Protein AF-A0A2S8SUB8-F1 (afdb_monomer_lite)

Secondary structure (DSSP, 8-state):
-PPP---------PPP----------------------------PPPPPPP-----HHHHHHHHHHS-SEEESTT--TT-EEEEETTEEEEE-S-EEEETTEEEEEEEEE-HHHHHTS-HHHHHHHHHH-PPP--TT-EEEEEEEEHHHHHHHHTTT----EE--HHHHHSHHHHHHHHHHHHHHHHHHHHHHHHHHHHHHHHTTTBPPP-SSHHHHHHHHGGGSS-GGGGB-TTT-PBPEE-GGGTT-BGGGGTT-TT-EEEE-SS--TTS-EEEEETTS-EEEE-HHHHHHHHHHTT--

Radius of gyration: 30.6 Å; chains: 1; bounding box: 106×70×56 Å

Sequence (301 aa):
MKSQFTWLCGALLITPFSAWAQDAALQAVPATPATTLAVPWVQIPFPTPPAPTKVPSGLADIIRAKFPLSIGFEDLGAGWRVLNWNGQNYFTKGDATFLSEVEHLVVYRESAASVRALSAHEYALYATRNVLPTRSQMRFALSLLPMREVQSNVTRGATNLKSFDLADYQSAAFVSASQAFSQNLSLVYLRKIGEAMSAFSAANLDTLPPMDTAFEARQNLESFSENAAIFIQPGTNSPFKFNPILSGRKRAHLRGKSLFIIAYEGEAASDGSRAILRLNGRVARVSDKMWQQLKESSKIE

pLDDT: mean 76.56, std 19.83, range [33.47, 98.38]

Organism: NCBI:txid1960156

Foldseek 3Di:
DDDDDDDDDDDDDDDDDDDDDDDDPPDDDPDDPPPPPPDDPDPPDDPDDDDPDDQDPVQVVVCVVPDPQKDFPVVDAFQWWWWQDPNFIWIASQDWDDGPNFIWGKIWGWDPVLLVPDDPVQVLCCVLQVQDDPDSGTMTGIDIHTPVVVVVCVVVVNTPTGGDHPCVSVDVVSVVVLLVSLQVLLLVLLLQLLQLQVVLCVVVVQWGAAALDLVRSLVSRVVSGPDSCSQARRPPRHGKHAARVSHGDHVVVCPPQQLAFGTWDPDAGPQQWIWTQTPVSDIDIGHNVVVVVNCVSNVPD

Structure (mmCIF, N/CA/C/O backbone):
data_AF-A0A2S8SUB8-F1
#
_entry.id   AF-A0A2S8SUB8-F1
#
loop_
_atom_site.group_PDB
_atom_site.id
_atom_site.type_symbol
_atom_site.label_atom_id
_atom_site.label_alt_id
_atom_site.label_comp_id
_atom_site.label_asym_id
_atom_site.label_entity_id
_atom_site.label_seq_id
_atom_site.pdbx_PDB_ins_code
_atom_site.Cartn_x
_atom_site.Cartn_y
_atom_site.Cartn_z
_atom_site.occupancy
_atom_site.B_iso_or_equiv
_atom_site.auth_seq_id
_atom_site.auth_comp_id
_atom_site.auth_asym_id
_atom_site.auth_atom_id
_atom_site.pdbx_PDB_model_num
ATOM 1 N N . MET A 1 1 ? -65.324 29.255 21.930 1.00 48.00 1 MET A N 1
ATOM 2 C CA . MET A 1 1 ? -65.535 28.274 20.843 1.00 48.00 1 MET A CA 1
ATOM 3 C C . MET A 1 1 ? -64.820 26.986 21.225 1.00 48.00 1 MET A C 1
ATOM 5 O O . MET A 1 1 ? -63.611 27.006 21.393 1.00 48.00 1 MET A O 1
ATOM 9 N N . LYS A 1 2 ? -65.583 25.922 21.502 1.00 37.22 2 LYS A N 1
ATOM 10 C CA . LYS A 1 2 ? -65.095 24.606 21.946 1.00 37.22 2 LYS A CA 1
ATOM 11 C C . LYS A 1 2 ? -64.803 23.757 20.705 1.00 37.22 2 LYS A C 1
ATOM 13 O O . LYS A 1 2 ? -65.725 23.523 19.933 1.00 37.22 2 LYS A O 1
ATOM 18 N N . SER A 1 3 ? -63.558 23.321 20.519 1.00 51.66 3 SER A N 1
ATOM 19 C CA . SER A 1 3 ? -63.188 22.343 19.489 1.00 51.66 3 SER A CA 1
ATOM 20 C C . SER A 1 3 ? -63.046 20.973 20.144 1.00 51.66 3 SER A C 1
ATOM 22 O O . SER A 1 3 ? -62.268 20.808 21.084 1.00 51.66 3 SER A O 1
ATOM 24 N N . GLN A 1 4 ? -63.870 20.032 19.694 1.00 51.28 4 GLN A N 1
ATOM 25 C CA . GLN A 1 4 ? -63.844 18.629 20.082 1.00 51.28 4 GLN A CA 1
ATOM 26 C C . GLN A 1 4 ? -62.800 17.909 19.222 1.00 51.28 4 GLN A C 1
ATOM 28 O O . GLN A 1 4 ? -62.850 18.007 17.999 1.00 51.28 4 GLN A O 1
ATOM 33 N N . PHE A 1 5 ? -61.877 17.182 19.850 1.00 51.47 5 PHE A N 1
ATOM 34 C CA . PHE A 1 5 ? -61.005 16.232 19.161 1.00 51.47 5 PHE A CA 1
ATOM 35 C C . PHE A 1 5 ? -61.380 14.822 19.608 1.00 51.47 5 PHE A C 1
ATOM 37 O O . PHE A 1 5 ? -61.248 14.461 20.779 1.00 51.47 5 PHE A O 1
ATOM 44 N N . THR A 1 6 ? -61.920 14.066 18.659 1.00 52.78 6 THR A N 1
ATOM 45 C CA . THR A 1 6 ? -62.428 12.707 18.827 1.00 52.78 6 THR A CA 1
ATOM 46 C C . THR A 1 6 ? -61.314 11.695 18.571 1.00 52.78 6 THR A C 1
ATOM 48 O O . THR A 1 6 ? -60.473 11.871 17.693 1.00 52.78 6 THR A O 1
ATOM 51 N N . TRP A 1 7 ? -61.333 10.637 19.374 1.00 41.91 7 TRP A N 1
ATOM 52 C CA . TRP A 1 7 ? -60.423 9.498 19.388 1.00 41.91 7 TRP A CA 1
ATOM 53 C C . TRP A 1 7 ? -60.525 8.604 18.142 1.00 41.91 7 TRP A C 1
ATOM 55 O O . TRP A 1 7 ? -61.619 8.358 17.641 1.00 41.91 7 TRP A O 1
ATOM 65 N N . LEU A 1 8 ? -59.401 7.998 17.747 1.00 44.25 8 LEU A N 1
ATOM 66 C CA . LEU A 1 8 ? -59.372 6.752 16.974 1.00 44.25 8 LEU A CA 1
ATOM 67 C C . LEU A 1 8 ? -58.289 5.830 17.557 1.00 44.25 8 LEU A C 1
ATOM 69 O O . LEU A 1 8 ? -57.106 5.932 17.240 1.00 44.25 8 LEU A O 1
ATOM 73 N N . CYS A 1 9 ? -58.719 4.947 18.461 1.00 38.12 9 CYS A N 1
ATOM 74 C CA . CYS A 1 9 ? -57.952 3.796 18.927 1.00 38.12 9 CYS A CA 1
ATOM 75 C C . CYS A 1 9 ? -57.969 2.713 17.843 1.00 38.12 9 CYS A C 1
ATOM 77 O O . CYS A 1 9 ? -59.000 2.085 17.614 1.00 38.12 9 CYS A O 1
ATOM 79 N N . GLY A 1 10 ? -56.828 2.470 17.200 1.00 41.16 10 GLY A N 1
ATOM 80 C CA . GLY A 1 10 ? -56.601 1.265 16.406 1.00 41.16 10 GLY A CA 1
ATOM 81 C C . GLY A 1 10 ? -56.119 0.132 17.309 1.00 41.16 10 GLY A C 1
ATOM 82 O O . GLY A 1 10 ? -54.967 0.131 17.735 1.00 41.16 10 GLY A O 1
ATOM 83 N N . ALA A 1 11 ? -57.003 -0.815 17.619 1.00 42.41 11 ALA A N 1
ATOM 84 C CA . ALA A 1 11 ? -56.663 -2.054 18.308 1.00 42.41 11 ALA A CA 1
ATOM 85 C C . ALA A 1 11 ? -55.942 -3.006 17.337 1.00 42.41 11 ALA A C 1
ATOM 87 O O . ALA A 1 11 ? -56.544 -3.484 16.376 1.00 42.41 11 ALA A O 1
ATOM 88 N N . LEU A 1 12 ? -54.658 -3.285 17.580 1.00 43.53 12 LEU A N 1
ATOM 89 C CA . LEU A 1 12 ? -53.939 -4.361 16.897 1.00 43.53 12 LEU A CA 1
ATOM 90 C C . LEU A 1 12 ? -54.208 -5.676 17.642 1.00 43.53 12 LEU A C 1
ATOM 92 O O . LEU A 1 12 ? -53.780 -5.860 18.781 1.00 43.53 12 LEU A O 1
ATOM 96 N N . LEU A 1 13 ? -54.943 -6.576 16.992 1.00 46.53 13 LEU A N 1
ATOM 97 C CA . LEU A 1 13 ? -55.190 -7.938 17.455 1.00 46.53 13 LEU A CA 1
ATOM 98 C C . LEU A 1 13 ? -53.893 -8.755 17.385 1.00 46.53 13 LEU A C 1
ATOM 100 O O . LEU A 1 13 ? -53.352 -9.008 16.310 1.00 46.53 13 LEU A O 1
ATOM 104 N N . ILE A 1 14 ? -53.419 -9.179 18.554 1.00 42.84 14 ILE A N 1
ATOM 105 C CA . ILE A 1 14 ? -52.373 -10.186 18.727 1.00 42.84 14 ILE A CA 1
ATOM 106 C C . ILE A 1 14 ? -53.026 -11.553 18.506 1.00 42.84 14 ILE A C 1
ATOM 108 O O . ILE A 1 14 ? -53.945 -11.924 19.234 1.00 42.84 14 ILE A O 1
ATOM 112 N N . THR A 1 15 ? -52.556 -12.307 17.515 1.00 52.84 15 THR A N 1
ATOM 113 C CA . THR A 1 15 ? -52.866 -13.738 17.385 1.00 52.84 15 THR A CA 1
ATOM 114 C C . THR A 1 15 ? -51.698 -14.553 17.950 1.00 52.84 15 THR A C 1
ATOM 116 O O . THR A 1 15 ? -50.545 -14.251 17.633 1.00 52.84 15 THR A O 1
ATOM 119 N N . PRO A 1 16 ? -51.940 -15.567 18.802 1.00 49.62 16 PRO A N 1
ATOM 120 C CA . PRO A 1 16 ? -50.893 -16.478 19.238 1.00 49.62 16 PRO A CA 1
ATOM 121 C C . PRO A 1 16 ? -50.704 -17.563 18.173 1.00 49.62 16 PRO A C 1
ATOM 123 O O . PRO A 1 16 ? -51.615 -18.340 17.890 1.00 49.62 16 PRO A O 1
ATOM 126 N N . PHE A 1 17 ? -49.516 -17.614 17.573 1.00 42.09 17 PHE A N 1
ATOM 127 C CA . PHE A 1 17 ? -49.108 -18.726 16.721 1.00 42.09 17 PHE A CA 1
ATOM 128 C C . PHE A 1 17 ? -48.474 -19.801 17.610 1.00 42.09 17 PHE A C 1
ATOM 130 O O . PHE A 1 17 ? -47.330 -19.678 18.047 1.00 42.09 17 PHE A O 1
ATOM 137 N N . SER A 1 18 ? -49.258 -20.829 17.919 1.00 47.00 18 SER A N 1
ATOM 138 C CA . SER A 1 18 ? -48.820 -22.029 18.628 1.00 47.00 18 SER A CA 1
ATOM 139 C C . SER A 1 18 ? -48.498 -23.139 17.631 1.00 47.00 18 SER A C 1
ATOM 141 O O . SER A 1 18 ? -49.236 -23.343 16.673 1.00 47.00 18 SER A O 1
ATOM 143 N N . ALA A 1 19 ? -47.478 -23.923 17.980 1.00 41.72 19 ALA A N 1
ATOM 144 C CA . ALA A 1 19 ? -47.230 -25.298 17.550 1.00 41.72 19 ALA A CA 1
ATOM 145 C C . ALA A 1 19 ? -46.661 -25.522 16.136 1.00 41.72 19 ALA A C 1
ATOM 147 O O . ALA A 1 19 ? -47.383 -25.734 15.170 1.00 41.72 19 ALA A O 1
ATOM 148 N N . TRP A 1 20 ? -45.336 -25.682 16.087 1.00 41.75 20 TRP A N 1
ATOM 149 C CA . TRP A 1 20 ? -44.733 -26.836 15.416 1.00 41.75 20 TRP A CA 1
ATOM 150 C C . TRP A 1 20 ? -43.481 -27.257 16.192 1.00 41.75 20 TRP A C 1
ATOM 152 O O . TRP A 1 20 ? -42.399 -26.700 16.037 1.00 41.75 20 TRP A O 1
ATOM 162 N N . ALA A 1 21 ? -43.674 -28.206 17.109 1.00 46.06 21 ALA A N 1
ATOM 163 C CA . ALA A 1 21 ? -42.596 -29.000 17.669 1.00 46.06 21 ALA A CA 1
ATOM 164 C C . ALA A 1 21 ? -42.323 -30.127 16.668 1.00 46.06 21 ALA A C 1
ATOM 166 O O . ALA A 1 21 ? -43.155 -31.013 16.493 1.00 46.06 21 ALA A O 1
ATOM 167 N N . GLN A 1 22 ? -41.190 -30.053 15.975 1.00 44.53 22 GLN A N 1
ATOM 168 C CA . GLN A 1 22 ? -40.609 -31.213 15.316 1.00 44.53 22 GLN A CA 1
ATOM 169 C C . GLN A 1 22 ? -39.467 -31.721 16.184 1.00 44.53 22 GLN A C 1
ATOM 171 O O . GLN A 1 22 ? -38.473 -31.028 16.404 1.00 44.53 22 GLN A O 1
ATOM 176 N N . ASP A 1 23 ? -39.662 -32.939 16.679 1.00 47.59 23 ASP A N 1
ATOM 177 C CA . ASP A 1 23 ? -38.646 -33.793 17.268 1.00 47.59 23 ASP A CA 1
ATOM 178 C C . ASP A 1 23 ? -37.443 -33.915 16.329 1.00 47.59 23 ASP A C 1
ATOM 180 O O . ASP A 1 23 ? -37.508 -34.547 15.274 1.00 47.59 23 ASP A O 1
ATOM 184 N N . ALA A 1 24 ? -36.316 -33.341 16.740 1.00 45.00 24 ALA A N 1
ATOM 185 C CA . ALA A 1 24 ? -35.005 -33.702 16.229 1.00 45.00 24 ALA A CA 1
ATOM 186 C C . ALA A 1 24 ? -34.270 -34.449 17.344 1.00 45.00 24 ALA A C 1
ATOM 188 O O . ALA A 1 24 ? -33.551 -33.864 18.155 1.00 45.00 24 ALA A O 1
ATOM 189 N N . ALA A 1 25 ? -34.485 -35.764 17.395 1.00 41.84 25 ALA A N 1
ATOM 190 C CA . ALA A 1 25 ? -33.664 -36.677 18.171 1.00 41.84 25 ALA A CA 1
ATOM 191 C C . ALA A 1 25 ? -32.230 -36.657 17.610 1.00 41.84 25 ALA A C 1
ATOM 193 O O . ALA A 1 25 ? -31.900 -37.356 16.653 1.00 41.84 25 ALA A O 1
ATOM 194 N N . LEU A 1 26 ? -31.374 -35.824 18.203 1.00 40.59 26 LEU A N 1
ATOM 195 C CA . LEU A 1 26 ? -29.928 -35.869 18.020 1.00 40.59 26 LEU A CA 1
ATOM 196 C C . LEU A 1 26 ? -29.403 -37.142 18.689 1.00 40.59 26 LEU A C 1
ATOM 198 O O . LEU A 1 26 ? -29.165 -37.185 19.895 1.00 40.59 26 LEU A O 1
ATOM 202 N N . GLN A 1 27 ? -29.237 -38.196 17.892 1.00 46.25 27 GLN A N 1
ATOM 203 C CA . GLN A 1 27 ? -28.409 -39.331 18.274 1.00 46.25 27 GLN A CA 1
ATOM 204 C C . GLN A 1 27 ? -26.971 -38.843 18.477 1.00 46.25 27 GLN A C 1
ATOM 206 O O . GLN A 1 27 ? -26.361 -38.259 17.581 1.00 46.25 27 GLN A O 1
ATOM 211 N N . ALA A 1 28 ? -26.437 -39.081 19.673 1.00 44.69 28 ALA A N 1
ATOM 212 C CA . ALA A 1 28 ? -25.031 -38.882 19.975 1.00 44.69 28 ALA A CA 1
ATOM 213 C C . ALA A 1 28 ? -24.192 -39.827 19.103 1.00 44.69 28 ALA A C 1
ATOM 215 O O . ALA A 1 28 ? -24.203 -41.043 19.293 1.00 44.69 28 ALA A O 1
ATOM 216 N N . VAL A 1 29 ? -23.468 -39.264 18.136 1.00 54.03 29 VAL A N 1
ATOM 217 C CA . VAL A 1 29 ? -22.427 -39.983 17.398 1.00 54.03 29 VAL A CA 1
ATOM 218 C C . VAL A 1 29 ? -21.247 -40.187 18.357 1.00 54.03 29 VAL A C 1
ATOM 220 O O . VAL A 1 29 ? -20.752 -39.199 18.906 1.00 54.03 29 VAL A O 1
ATOM 223 N N . PRO A 1 30 ? -20.783 -41.427 18.600 1.00 55.38 30 PRO A N 1
ATOM 224 C CA . PRO A 1 30 ? -19.610 -41.656 19.431 1.00 55.38 30 PRO A CA 1
ATOM 225 C C . PRO A 1 30 ? -18.385 -41.007 18.779 1.00 55.38 30 PRO A C 1
ATOM 227 O O . PRO A 1 30 ? -18.082 -41.248 17.609 1.00 55.38 30 PRO A O 1
ATOM 230 N N . ALA A 1 31 ? -17.691 -40.167 19.549 1.00 49.00 31 ALA A N 1
ATOM 231 C CA . ALA A 1 31 ? -16.455 -39.522 19.135 1.00 49.00 31 ALA A CA 1
ATOM 232 C C . ALA A 1 31 ? -15.434 -40.587 18.714 1.00 49.00 31 ALA A C 1
ATOM 234 O O . ALA A 1 31 ? -14.976 -41.395 19.523 1.00 49.00 31 ALA A O 1
ATOM 235 N N . THR A 1 32 ? -15.089 -40.600 17.429 1.00 57.16 32 THR A N 1
ATOM 236 C CA . THR A 1 32 ? -14.005 -41.428 16.908 1.00 57.16 32 THR A CA 1
ATOM 237 C C . THR A 1 32 ? -12.684 -40.849 17.426 1.00 57.16 32 THR A C 1
ATOM 239 O O . THR A 1 32 ? -12.472 -39.641 17.289 1.00 57.16 32 THR A O 1
ATOM 242 N N . PRO A 1 33 ? -11.792 -41.648 18.036 1.00 52.34 33 PRO A N 1
ATOM 243 C CA . PRO A 1 33 ? -10.501 -41.149 18.486 1.00 52.34 33 PRO A CA 1
ATOM 244 C C . PRO A 1 33 ? -9.707 -40.632 17.282 1.00 52.34 33 PRO A C 1
ATOM 246 O O . PRO A 1 33 ? -9.467 -41.359 16.315 1.00 52.34 33 PRO A O 1
ATOM 249 N N . ALA A 1 34 ? -9.325 -39.355 17.338 1.00 42.88 34 ALA A N 1
ATOM 250 C CA . ALA A 1 34 ? -8.475 -38.726 16.341 1.00 42.88 34 ALA A CA 1
ATOM 251 C C . ALA A 1 34 ? -7.145 -39.486 16.284 1.00 42.88 34 ALA A C 1
ATOM 253 O O . ALA A 1 34 ? -6.327 -39.424 17.201 1.00 42.88 34 ALA A O 1
ATOM 254 N N . THR A 1 35 ? -6.950 -40.242 15.208 1.00 51.59 35 THR A N 1
ATOM 255 C CA . THR A 1 35 ? -5.670 -40.882 14.921 1.00 51.59 35 THR A CA 1
ATOM 256 C C . THR A 1 35 ? -4.743 -39.788 14.411 1.00 51.59 35 THR A C 1
ATOM 258 O O . THR A 1 35 ? -4.856 -39.344 13.270 1.00 51.59 35 THR A O 1
ATOM 261 N N . THR A 1 36 ? -3.863 -39.302 15.284 1.00 43.56 36 THR A N 1
ATOM 262 C CA . THR A 1 36 ? -2.817 -38.335 14.951 1.00 43.56 36 THR A CA 1
ATOM 263 C C . THR A 1 36 ? -1.824 -38.993 13.995 1.00 43.56 36 THR A C 1
ATOM 265 O O . THR A 1 36 ? -0.861 -39.630 14.418 1.00 43.56 36 THR A O 1
ATOM 268 N N . LEU A 1 37 ? -2.060 -38.869 12.689 1.00 41.34 37 LEU A N 1
ATOM 269 C CA . LEU A 1 37 ? -1.051 -39.172 11.681 1.00 41.34 37 LEU A CA 1
ATOM 270 C C . LEU A 1 37 ? 0.015 -38.077 11.753 1.00 41.34 37 LEU A C 1
ATOM 272 O O . LEU A 1 37 ? -0.158 -36.976 11.233 1.00 41.34 37 LEU A O 1
ATOM 276 N N . ALA A 1 38 ? 1.112 -38.381 12.444 1.00 40.09 38 ALA A N 1
ATOM 277 C CA . ALA A 1 38 ? 2.334 -37.599 12.385 1.00 40.09 38 ALA A CA 1
ATOM 278 C C . ALA A 1 38 ? 2.871 -37.655 10.948 1.00 40.09 38 ALA A C 1
ATOM 280 O O . ALA A 1 38 ? 3.507 -38.627 10.546 1.00 40.09 38 ALA A O 1
ATOM 281 N N . VAL A 1 39 ? 2.575 -36.625 10.155 1.00 47.19 39 VAL A N 1
ATOM 282 C CA . VAL A 1 39 ? 3.219 -36.423 8.857 1.00 47.19 39 VAL A CA 1
ATOM 283 C C . VAL A 1 39 ? 4.619 -35.874 9.141 1.00 47.19 39 VAL A C 1
ATOM 285 O O . VAL A 1 39 ? 4.727 -34.784 9.712 1.00 47.19 39 VAL A O 1
ATOM 288 N N . PRO A 1 40 ? 5.702 -36.597 8.808 1.00 51.06 40 PRO A N 1
ATOM 289 C CA . PRO A 1 40 ? 7.044 -36.066 8.973 1.00 51.06 40 PRO A CA 1
ATOM 290 C C . PRO A 1 40 ? 7.216 -34.868 8.037 1.00 51.06 40 PRO A C 1
ATOM 292 O O . PRO A 1 40 ? 7.040 -34.975 6.823 1.00 51.06 40 PRO A O 1
ATOM 295 N N . TRP A 1 41 ? 7.559 -33.716 8.611 1.00 33.47 41 TRP A N 1
ATOM 296 C CA . TRP A 1 41 ? 7.975 -32.543 7.854 1.00 33.47 41 TRP A CA 1
ATOM 297 C C . TRP A 1 41 ? 9.277 -32.872 7.123 1.00 33.47 41 TRP A C 1
ATOM 299 O O . TRP A 1 41 ? 10.360 -32.836 7.703 1.00 33.47 41 TRP A O 1
ATOM 309 N N . VAL A 1 42 ? 9.175 -33.211 5.839 1.00 48.84 42 VAL A N 1
ATOM 310 C CA . VAL A 1 42 ? 10.334 -33.285 4.951 1.00 48.84 42 VAL A CA 1
ATOM 311 C C . VAL A 1 42 ? 10.747 -31.847 4.653 1.00 48.84 42 VAL A C 1
ATOM 313 O O . VAL A 1 42 ? 10.083 -31.146 3.891 1.00 48.84 42 VAL A O 1
ATOM 316 N N . GLN A 1 43 ? 11.827 -31.382 5.285 1.00 37.38 43 GLN A N 1
ATOM 317 C CA . GLN A 1 43 ? 12.488 -30.146 4.877 1.00 37.38 43 GLN A CA 1
ATOM 318 C C . GLN A 1 43 ? 13.010 -30.341 3.454 1.00 37.38 43 GLN A C 1
ATOM 320 O O . GLN A 1 43 ? 13.984 -31.057 3.238 1.00 37.38 43 GLN A O 1
ATOM 325 N N . ILE A 1 44 ? 12.350 -29.721 2.480 1.00 42.34 44 ILE A N 1
ATOM 326 C CA . ILE A 1 44 ? 12.883 -29.615 1.125 1.00 42.34 44 ILE A CA 1
ATOM 327 C C . ILE A 1 44 ? 13.967 -28.530 1.189 1.00 42.34 44 ILE A C 1
ATOM 329 O O . ILE A 1 44 ? 13.631 -27.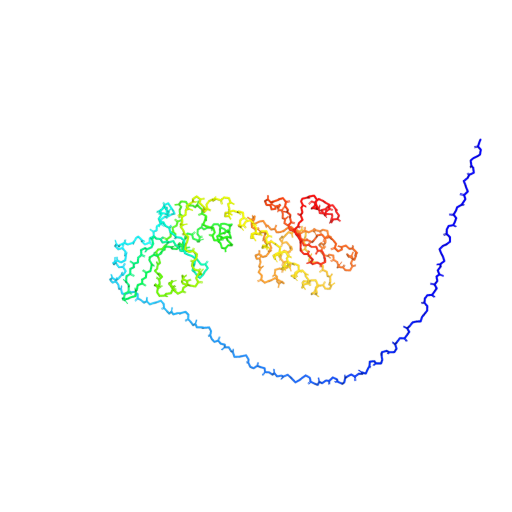372 1.453 1.00 42.34 44 ILE A O 1
ATOM 333 N N . PRO A 1 45 ? 15.259 -28.862 1.018 1.00 45.53 45 PRO A N 1
ATOM 334 C CA . PRO A 1 45 ? 16.306 -27.854 1.022 1.00 45.53 45 PRO A CA 1
ATOM 335 C C . PRO A 1 45 ? 16.076 -26.901 -0.152 1.00 45.53 45 PRO A C 1
ATOM 337 O O . PRO A 1 45 ? 15.962 -27.327 -1.303 1.00 45.53 45 PRO A O 1
ATOM 340 N N . PHE A 1 46 ? 16.001 -25.602 0.139 1.00 34.03 46 PHE A N 1
ATOM 341 C CA . PHE A 1 46 ? 16.043 -24.587 -0.906 1.00 34.03 46 PHE A CA 1
ATOM 342 C C . PHE A 1 46 ? 17.376 -24.726 -1.654 1.00 34.03 46 PHE A C 1
ATOM 344 O O . PHE A 1 46 ? 18.421 -24.786 -0.998 1.00 34.03 46 PHE A O 1
ATOM 351 N N . PRO A 1 47 ? 17.374 -24.795 -2.998 1.00 42.69 47 PRO A N 1
ATOM 352 C CA . PRO A 1 47 ? 18.611 -24.866 -3.754 1.00 42.69 47 PRO A CA 1
ATOM 353 C C . PRO A 1 47 ? 19.440 -23.620 -3.449 1.00 42.69 47 PRO A C 1
ATOM 355 O O . PRO A 1 47 ? 18.977 -22.488 -3.603 1.00 42.69 47 PRO A O 1
ATOM 358 N N . THR A 1 48 ? 20.666 -23.838 -2.985 1.00 44.41 48 THR A N 1
ATOM 359 C CA . THR A 1 48 ? 21.640 -22.776 -2.762 1.00 44.41 48 THR A CA 1
ATOM 360 C C . THR A 1 48 ? 21.830 -22.024 -4.080 1.00 44.41 48 THR A C 1
ATOM 362 O O . THR A 1 48 ? 22.057 -22.672 -5.108 1.00 44.41 48 THR A O 1
ATOM 365 N N . PRO A 1 49 ? 21.733 -20.681 -4.100 1.00 36.91 49 PRO A N 1
ATOM 366 C CA . PRO A 1 49 ? 22.019 -19.931 -5.312 1.00 36.91 49 PRO A CA 1
ATOM 367 C C . PRO A 1 49 ? 23.437 -20.283 -5.788 1.00 36.91 49 PRO A C 1
ATOM 369 O O . PRO A 1 49 ? 24.344 -20.392 -4.953 1.00 36.91 49 PRO A O 1
ATOM 372 N N . PRO A 1 50 ? 23.642 -20.507 -7.099 1.00 43.88 50 PRO A N 1
ATOM 373 C CA . PRO A 1 50 ? 24.949 -20.880 -7.615 1.00 43.88 50 PRO A CA 1
ATOM 374 C C . PRO A 1 50 ? 25.976 -19.816 -7.225 1.00 43.88 50 PRO A C 1
ATOM 376 O O . PRO A 1 50 ? 25.713 -18.613 -7.310 1.00 43.88 50 PRO A O 1
ATOM 379 N N . ALA A 1 51 ? 27.147 -20.270 -6.775 1.00 44.06 51 ALA A N 1
ATOM 380 C CA . ALA A 1 51 ? 28.250 -19.380 -6.446 1.00 44.06 51 ALA A CA 1
ATOM 381 C C . ALA A 1 51 ? 28.586 -18.496 -7.664 1.00 44.06 51 ALA A C 1
ATOM 383 O O . ALA A 1 51 ? 28.565 -18.994 -8.796 1.00 44.06 51 ALA A O 1
ATOM 384 N N . PRO A 1 52 ? 28.903 -17.203 -7.462 1.00 44.47 52 PRO A N 1
ATOM 385 C CA . PRO A 1 52 ? 29.248 -16.311 -8.558 1.00 44.47 52 PRO A CA 1
ATOM 386 C C . PRO A 1 52 ? 30.446 -16.886 -9.316 1.00 44.47 52 PRO A C 1
ATOM 388 O O . PRO A 1 52 ? 31.540 -17.039 -8.770 1.00 44.47 52 PRO A O 1
ATOM 391 N N . THR A 1 53 ? 30.228 -17.248 -10.577 1.00 55.00 53 THR A N 1
ATOM 392 C CA . THR A 1 53 ? 31.267 -17.814 -11.435 1.00 55.00 53 THR A CA 1
ATOM 393 C C . THR A 1 53 ? 32.321 -16.736 -11.681 1.00 55.00 53 THR A C 1
ATOM 395 O O . THR A 1 53 ? 31.990 -15.626 -12.102 1.00 55.00 53 THR A O 1
ATOM 398 N N . LYS A 1 54 ? 33.597 -17.028 -11.391 1.00 50.62 54 LYS A N 1
ATOM 399 C CA . LYS A 1 54 ? 34.700 -16.105 -11.695 1.00 50.62 54 LYS A CA 1
ATOM 400 C C . LYS A 1 54 ? 34.748 -15.883 -13.205 1.00 50.62 54 LYS A C 1
ATOM 402 O O . LYS A 1 54 ? 35.038 -16.806 -13.960 1.00 50.62 54 LYS A O 1
ATOM 407 N N . VAL A 1 55 ? 34.464 -14.657 -13.631 1.00 57.31 55 VAL A N 1
ATOM 408 C CA . VAL A 1 55 ? 34.594 -14.242 -15.029 1.00 57.31 55 VAL A CA 1
ATOM 409 C C . VAL A 1 55 ? 36.089 -14.248 -15.390 1.00 57.31 55 VAL A C 1
ATOM 411 O O . VAL A 1 55 ? 36.879 -13.691 -14.622 1.00 57.31 55 VAL A O 1
ATOM 414 N N . PRO A 1 56 ? 36.507 -14.868 -16.511 1.00 65.00 56 PRO A N 1
ATOM 415 C CA . PRO A 1 56 ? 37.894 -14.815 -16.970 1.00 65.00 56 PRO A CA 1
ATOM 416 C C . PRO A 1 56 ? 38.355 -13.358 -17.105 1.00 65.00 56 PRO A C 1
ATOM 418 O O . PRO A 1 56 ? 37.640 -12.536 -17.680 1.00 65.00 56 PRO A O 1
ATOM 421 N N . SER A 1 57 ? 39.539 -13.030 -16.582 1.00 63.59 57 SER A N 1
ATOM 422 C CA . SER A 1 57 ? 40.020 -11.646 -16.435 1.00 63.59 57 SER A CA 1
ATOM 423 C C . SER A 1 57 ? 40.025 -10.842 -17.741 1.00 63.59 57 SER A C 1
ATOM 425 O O . SER A 1 57 ? 39.653 -9.677 -17.715 1.00 63.59 57 SER A O 1
ATOM 427 N N . GLY A 1 58 ? 40.329 -11.459 -18.888 1.00 71.25 58 GLY A N 1
ATOM 428 C CA . GLY A 1 58 ? 40.324 -10.768 -20.188 1.00 71.25 58 GLY A CA 1
ATOM 429 C C . GLY A 1 58 ? 38.934 -10.505 -20.782 1.00 71.25 58 GLY A C 1
ATOM 430 O O . GLY A 1 58 ? 38.766 -9.624 -21.621 1.00 71.25 58 GLY A O 1
ATOM 431 N N . LEU A 1 59 ? 37.908 -11.236 -20.344 1.00 66.88 59 LEU A N 1
ATOM 432 C CA . LEU A 1 59 ? 36.549 -11.102 -20.881 1.00 66.88 59 LEU A CA 1
ATOM 433 C C . LEU A 1 59 ? 35.825 -9.874 -20.321 1.00 66.88 59 LEU A C 1
ATOM 435 O O . LEU A 1 59 ? 35.034 -9.237 -21.018 1.00 66.88 59 LEU A O 1
ATOM 439 N N . ALA A 1 60 ? 36.151 -9.502 -19.083 1.00 67.69 60 ALA A N 1
ATOM 440 C CA . ALA A 1 60 ? 35.668 -8.269 -18.478 1.00 67.69 60 ALA A CA 1
ATOM 441 C C . ALA A 1 60 ? 36.170 -7.025 -19.232 1.00 67.69 60 ALA A C 1
ATOM 443 O O . ALA A 1 60 ? 35.416 -6.061 -19.369 1.00 67.69 60 ALA A O 1
ATOM 444 N N . ASP A 1 61 ? 37.396 -7.057 -19.758 1.00 77.94 61 ASP A N 1
ATOM 445 C CA . ASP A 1 61 ? 38.003 -5.926 -20.468 1.00 77.94 61 ASP A CA 1
ATOM 446 C C . ASP A 1 61 ? 37.385 -5.712 -21.855 1.00 77.94 61 ASP A C 1
ATOM 448 O O . ASP A 1 61 ? 37.110 -4.577 -22.242 1.00 77.94 61 ASP A O 1
ATOM 452 N N . ILE A 1 62 ? 37.053 -6.796 -22.565 1.00 78.56 62 ILE A N 1
ATOM 453 C CA . ILE A 1 62 ? 36.349 -6.733 -23.858 1.00 78.56 62 ILE A CA 1
ATOM 454 C C . ILE A 1 62 ? 34.958 -6.109 -23.689 1.00 78.56 62 ILE A C 1
ATOM 456 O O . ILE A 1 62 ? 34.559 -5.237 -24.462 1.00 78.56 62 ILE A O 1
ATOM 460 N N . ILE A 1 63 ? 34.221 -6.522 -22.653 1.00 80.62 63 ILE A N 1
ATOM 461 C CA . ILE A 1 63 ? 32.891 -5.970 -22.364 1.00 80.62 63 ILE A CA 1
ATOM 462 C C . ILE A 1 63 ? 33.001 -4.489 -21.982 1.00 80.62 63 ILE A C 1
ATOM 464 O O . ILE A 1 63 ? 32.220 -3.680 -22.479 1.00 80.62 63 ILE A O 1
ATOM 468 N N . ARG A 1 64 ? 33.995 -4.117 -21.163 1.00 79.25 64 ARG A N 1
ATOM 469 C CA . ARG A 1 64 ? 34.257 -2.723 -20.759 1.00 79.25 64 ARG A CA 1
ATOM 470 C C . ARG A 1 64 ? 34.612 -1.812 -21.927 1.00 79.25 64 ARG A C 1
ATOM 472 O O . ARG A 1 64 ? 34.240 -0.645 -21.904 1.00 79.25 64 ARG A O 1
ATOM 479 N N . ALA A 1 65 ? 35.327 -2.329 -22.924 1.00 85.56 65 ALA A N 1
ATOM 480 C CA . ALA A 1 65 ? 35.697 -1.561 -24.106 1.00 85.56 65 ALA A CA 1
ATOM 481 C C . ALA A 1 65 ? 34.487 -1.245 -25.000 1.00 85.56 65 ALA A C 1
ATOM 483 O O . ALA A 1 65 ? 34.466 -0.212 -25.664 1.00 85.56 65 ALA A O 1
ATOM 484 N N . LYS A 1 66 ? 33.482 -2.130 -25.018 1.00 88.19 66 LYS A N 1
ATOM 485 C CA . LYS A 1 66 ? 32.322 -2.022 -25.913 1.00 88.19 66 LYS A CA 1
ATOM 486 C C . LYS A 1 66 ? 31.099 -1.379 -25.259 1.00 88.19 66 LYS A C 1
ATOM 488 O O . LYS A 1 66 ? 30.344 -0.695 -25.943 1.00 88.19 66 LYS A O 1
ATOM 493 N N . PHE A 1 67 ? 30.893 -1.594 -23.960 1.00 90.56 67 PHE A N 1
ATOM 494 C CA . PHE A 1 67 ? 29.703 -1.140 -23.246 1.00 90.56 67 PHE A CA 1
ATOM 495 C C . PHE A 1 67 ? 30.081 -0.369 -21.978 1.00 90.56 67 PHE A C 1
ATOM 497 O O . PHE A 1 67 ? 30.889 -0.855 -21.179 1.00 90.56 67 PHE A O 1
ATOM 504 N N . PRO A 1 68 ? 29.476 0.808 -21.729 1.00 89.62 68 PRO A N 1
ATOM 505 C CA . PRO A 1 68 ? 29.717 1.532 -20.492 1.00 89.62 68 PRO A CA 1
ATOM 506 C C . PRO A 1 68 ? 29.242 0.695 -19.299 1.00 89.62 68 PRO A C 1
ATOM 508 O O . PRO A 1 68 ? 28.133 0.161 -19.306 1.00 89.62 68 PRO A O 1
ATOM 511 N N . LEU A 1 69 ? 30.071 0.595 -18.253 1.00 88.44 69 LEU A N 1
ATOM 512 C CA . LEU A 1 69 ? 29.741 -0.150 -17.026 1.00 88.44 69 LEU A CA 1
ATOM 513 C C . LEU A 1 69 ? 28.568 0.459 -16.256 1.00 88.44 69 LEU A C 1
ATOM 515 O O . LEU A 1 69 ? 27.884 -0.232 -15.498 1.00 88.44 69 LEU A O 1
ATOM 519 N N . SER A 1 70 ? 28.358 1.758 -16.443 1.00 89.00 70 SER A N 1
ATOM 520 C CA . SER A 1 70 ? 27.210 2.467 -15.916 1.00 89.00 70 SER A CA 1
ATOM 521 C C . SER A 1 70 ? 26.766 3.561 -16.866 1.00 89.00 70 SER A C 1
ATOM 523 O O . SER A 1 70 ? 27.624 4.228 -17.443 1.00 89.00 70 SER A O 1
ATOM 525 N N . ILE A 1 71 ? 25.464 3.792 -16.930 1.00 89.25 71 ILE A N 1
ATOM 526 C CA . ILE A 1 71 ? 24.850 4.907 -17.658 1.00 89.25 71 ILE A CA 1
ATOM 527 C C . ILE A 1 71 ? 24.025 5.764 -16.696 1.00 89.25 71 ILE A C 1
ATOM 529 O O . ILE A 1 71 ? 23.619 5.281 -15.632 1.00 89.25 71 ILE A O 1
ATOM 533 N N . GLY A 1 72 ? 23.837 7.032 -17.039 1.00 87.12 72 GLY A N 1
ATOM 534 C CA . GLY A 1 72 ? 22.911 7.943 -16.374 1.00 87.12 72 GLY A CA 1
ATOM 535 C C . GLY A 1 72 ? 21.463 7.699 -16.798 1.00 87.12 72 GLY A C 1
ATOM 536 O O . GLY A 1 72 ? 21.174 6.885 -17.675 1.00 87.12 72 GLY A O 1
ATOM 537 N N . PHE A 1 73 ? 20.537 8.408 -16.160 1.00 81.88 73 PHE A N 1
ATOM 538 C CA . PHE A 1 73 ? 19.120 8.368 -16.524 1.00 81.88 73 PHE A CA 1
ATOM 539 C C . PHE A 1 73 ? 18.851 9.124 -17.826 1.00 81.88 73 PHE A C 1
ATOM 541 O O . PHE A 1 73 ? 18.048 8.693 -18.641 1.00 81.88 73 PHE A O 1
ATOM 548 N N . GLU A 1 74 ? 19.576 10.212 -18.046 1.00 81.00 74 GLU A N 1
ATOM 549 C CA . GLU A 1 74 ? 19.586 11.025 -19.258 1.00 81.00 74 GLU A CA 1
ATOM 550 C C . GLU A 1 74 ? 20.060 10.264 -20.506 1.00 81.00 74 GLU A C 1
ATOM 552 O O . GLU A 1 74 ? 19.706 10.636 -21.623 1.00 81.00 74 GLU A O 1
ATOM 557 N N . ASP A 1 75 ? 20.810 9.172 -20.324 1.00 84.25 75 ASP A N 1
ATOM 558 C CA . ASP A 1 75 ? 21.232 8.287 -21.414 1.00 84.25 75 ASP A CA 1
ATOM 559 C C . ASP A 1 75 ? 20.094 7.363 -21.887 1.00 84.25 75 ASP A C 1
ATOM 561 O O . ASP A 1 75 ? 20.170 6.775 -22.977 1.00 84.25 75 ASP A O 1
ATOM 565 N N . LEU A 1 76 ? 19.041 7.212 -21.071 1.00 83.06 76 LEU A N 1
ATOM 566 C CA . LEU A 1 76 ? 17.823 6.501 -21.439 1.00 83.06 76 LEU A CA 1
ATOM 567 C C . LEU A 1 76 ? 16.956 7.427 -22.296 1.00 83.06 76 LEU A C 1
ATOM 569 O O . LEU A 1 76 ? 16.406 8.422 -21.834 1.00 83.06 76 LEU A O 1
ATOM 573 N N . GLY A 1 77 ? 16.816 7.078 -23.568 1.00 75.62 77 GLY A N 1
ATOM 574 C CA . GLY A 1 77 ? 16.056 7.856 -24.542 1.00 75.62 77 GLY A CA 1
ATOM 575 C C . GLY A 1 77 ? 15.464 6.986 -25.643 1.00 75.62 77 GLY A C 1
ATOM 576 O O . GLY A 1 77 ? 15.247 5.785 -25.463 1.00 75.62 77 GLY A O 1
ATOM 577 N N . ALA A 1 78 ? 15.229 7.587 -26.808 1.00 70.81 78 ALA A N 1
ATOM 578 C CA . ALA A 1 78 ? 14.689 6.880 -27.963 1.00 70.81 78 ALA A CA 1
ATOM 579 C C . ALA A 1 78 ? 15.536 5.638 -28.316 1.00 70.81 78 ALA A C 1
ATOM 581 O O . ALA A 1 78 ? 16.766 5.690 -28.364 1.00 70.81 78 ALA A O 1
ATOM 582 N N . GLY A 1 79 ? 14.864 4.508 -28.554 1.00 74.62 79 GLY A N 1
ATOM 583 C CA . GLY A 1 79 ? 15.497 3.229 -28.899 1.00 74.62 79 GLY A CA 1
ATOM 584 C C . GLY A 1 79 ? 15.786 2.305 -27.713 1.00 74.62 79 GLY A C 1
ATOM 585 O O . GLY A 1 79 ? 16.085 1.131 -27.925 1.00 74.62 79 GLY A O 1
ATOM 586 N N . TRP A 1 80 ? 15.641 2.782 -26.475 1.00 86.31 80 TRP A N 1
ATOM 587 C CA . TRP A 1 80 ? 15.649 1.906 -25.307 1.00 86.31 80 TRP A CA 1
ATOM 588 C C . TRP A 1 80 ? 14.328 1.142 -25.171 1.00 86.31 80 TRP A C 1
ATOM 590 O O . TRP A 1 80 ? 13.271 1.559 -25.647 1.00 86.31 80 TRP A O 1
ATOM 600 N N . ARG A 1 81 ? 14.387 -0.008 -24.508 1.00 82.75 81 ARG A N 1
ATOM 601 C CA . ARG A 1 81 ? 13.245 -0.857 -24.172 1.00 82.75 81 ARG A CA 1
ATOM 602 C C . ARG A 1 81 ? 13.318 -1.270 -22.714 1.00 82.75 81 ARG A C 1
ATOM 604 O O . ARG A 1 81 ? 14.414 -1.467 -22.189 1.00 82.75 81 ARG A O 1
ATOM 611 N N . VAL A 1 82 ? 12.155 -1.442 -22.092 1.00 84.25 82 VAL A N 1
ATOM 612 C CA . VAL A 1 82 ? 12.035 -1.970 -20.729 1.00 84.25 82 VAL A CA 1
ATOM 613 C C . VAL A 1 82 ? 11.658 -3.442 -20.790 1.00 84.25 82 VAL A C 1
ATOM 615 O O . VAL A 1 82 ? 10.706 -3.828 -21.467 1.00 84.25 82 VAL A O 1
ATOM 618 N N . LEU A 1 83 ? 12.406 -4.256 -20.058 1.00 83.12 83 LEU A N 1
ATOM 619 C CA . LEU A 1 83 ? 12.187 -5.675 -19.837 1.00 83.12 83 LEU A CA 1
ATOM 620 C C . LEU A 1 83 ? 11.932 -5.889 -18.342 1.00 83.12 83 LEU A C 1
ATOM 622 O O . LEU A 1 83 ? 12.814 -5.631 -17.529 1.00 83.12 83 LEU A O 1
ATOM 626 N N . ASN A 1 84 ? 10.750 -6.383 -17.971 1.00 79.19 84 ASN A N 1
ATOM 627 C CA . ASN A 1 84 ? 10.523 -6.864 -16.609 1.00 79.19 84 ASN A CA 1
ATOM 628 C C . ASN A 1 84 ? 10.942 -8.337 -16.515 1.00 79.19 84 ASN A C 1
ATOM 630 O O . ASN A 1 84 ? 10.459 -9.169 -17.283 1.00 79.19 84 ASN A O 1
ATOM 634 N N . TRP A 1 85 ? 11.854 -8.645 -15.598 1.00 74.75 85 TRP A N 1
ATOM 635 C CA . TRP A 1 85 ? 12.419 -9.975 -15.415 1.00 74.75 85 TRP A CA 1
ATOM 636 C C . TRP A 1 85 ? 12.609 -10.260 -13.925 1.00 74.75 85 TRP A C 1
ATOM 638 O O . TRP A 1 85 ? 13.275 -9.502 -13.223 1.00 74.75 85 TRP A O 1
ATOM 648 N N . ASN A 1 86 ? 12.008 -11.345 -13.426 1.00 75.19 86 ASN A N 1
ATOM 649 C CA . ASN A 1 86 ? 12.013 -11.709 -12.001 1.00 75.19 86 ASN A CA 1
ATOM 650 C C . ASN A 1 86 ? 11.610 -10.546 -11.068 1.00 75.19 86 ASN A C 1
ATOM 652 O O . ASN A 1 86 ? 12.196 -10.352 -10.005 1.00 75.19 86 ASN A O 1
ATOM 656 N N . GLY A 1 87 ? 10.630 -9.741 -11.491 1.00 70.25 87 GLY A N 1
ATOM 657 C CA . GLY A 1 87 ? 10.137 -8.588 -10.734 1.00 70.25 87 GLY A CA 1
ATOM 658 C C . GLY A 1 87 ? 11.017 -7.336 -10.815 1.00 70.25 87 GLY A C 1
ATOM 659 O O . GLY A 1 87 ? 10.618 -6.298 -10.293 1.00 70.25 87 GLY A O 1
ATOM 660 N N . GLN A 1 88 ? 12.165 -7.389 -11.495 1.00 76.56 88 GLN A N 1
ATOM 661 C CA . GLN A 1 88 ? 13.046 -6.239 -11.702 1.00 76.56 88 GLN A CA 1
ATOM 662 C C . GLN A 1 88 ? 12.900 -5.669 -13.112 1.00 76.56 88 GLN A C 1
ATOM 664 O O . GLN A 1 88 ? 12.688 -6.407 -14.074 1.00 76.56 88 GLN A O 1
ATOM 669 N N . ASN A 1 89 ? 13.036 -4.350 -13.235 1.00 84.00 89 ASN A N 1
ATOM 670 C CA . ASN A 1 89 ? 13.077 -3.677 -14.527 1.00 84.00 89 ASN A CA 1
ATOM 671 C C . ASN A 1 89 ? 14.519 -3.602 -15.043 1.00 84.00 89 ASN A C 1
ATOM 673 O O . ASN A 1 89 ? 15.439 -3.191 -14.335 1.00 84.00 89 ASN A O 1
ATOM 677 N N . TYR A 1 90 ? 14.686 -3.977 -16.303 1.00 88.69 90 TYR A N 1
ATOM 678 C CA . TYR A 1 90 ? 15.926 -3.911 -17.055 1.00 88.69 90 TYR A CA 1
ATOM 679 C C . TYR A 1 90 ? 15.720 -3.040 -18.290 1.00 88.69 90 TYR A C 1
ATOM 681 O O . TYR A 1 90 ? 14.676 -3.100 -18.935 1.00 88.69 90 TYR A O 1
ATOM 689 N N . PHE A 1 91 ? 16.734 -2.263 -18.642 1.00 90.69 91 PHE A N 1
ATOM 690 C CA . PHE A 1 91 ? 16.740 -1.347 -19.775 1.00 90.69 91 PHE A CA 1
ATOM 691 C C . PHE A 1 91 ? 17.715 -1.866 -20.823 1.00 90.69 91 PHE A C 1
ATOM 693 O O . PHE A 1 91 ? 18.838 -2.238 -20.494 1.00 90.69 91 PHE A O 1
ATOM 700 N N . THR A 1 92 ? 17.316 -1.920 -22.087 1.00 91.56 92 THR A N 1
ATOM 701 C CA . THR A 1 92 ? 18.189 -2.411 -23.162 1.00 91.56 92 THR A CA 1
ATOM 702 C C . THR A 1 92 ? 17.940 -1.692 -24.478 1.00 91.56 92 THR A C 1
ATOM 704 O O . THR A 1 92 ? 16.812 -1.297 -24.758 1.00 91.56 92 THR A O 1
ATOM 707 N N . LYS A 1 93 ? 18.977 -1.570 -25.311 1.00 86.75 93 LYS A N 1
ATOM 708 C CA . LYS A 1 93 ? 18.847 -1.194 -26.730 1.00 86.75 93 LYS A CA 1
ATOM 709 C C . LYS A 1 93 ? 18.644 -2.404 -27.652 1.00 86.75 93 LYS A C 1
ATOM 711 O O . LYS A 1 93 ? 18.443 -2.233 -28.848 1.00 86.75 93 LYS A O 1
ATOM 716 N N . GLY A 1 94 ? 18.661 -3.620 -27.101 1.00 84.50 94 GLY A N 1
ATOM 717 C CA . GLY A 1 94 ? 18.606 -4.867 -27.866 1.00 84.50 94 GLY A CA 1
ATOM 718 C C . GLY A 1 94 ? 19.976 -5.419 -28.266 1.00 84.50 94 GLY A C 1
ATOM 719 O O . GLY A 1 94 ? 20.030 -6.404 -28.995 1.00 84.50 94 GLY A O 1
ATOM 720 N N . ASP A 1 95 ? 21.071 -4.817 -27.793 1.00 88.50 95 ASP A N 1
ATOM 721 C CA . ASP A 1 95 ? 22.425 -5.300 -28.065 1.00 88.50 95 ASP A CA 1
ATOM 722 C C . ASP A 1 95 ? 22.680 -6.658 -27.393 1.00 88.50 95 ASP A C 1
ATOM 724 O O . ASP A 1 95 ? 22.339 -6.863 -26.225 1.00 88.50 95 ASP A O 1
ATOM 728 N N . ALA A 1 96 ? 23.340 -7.570 -28.107 1.00 90.69 96 ALA A N 1
ATOM 729 C CA . ALA A 1 96 ? 23.752 -8.874 -27.595 1.00 90.69 96 ALA A CA 1
ATOM 730 C C . ALA A 1 96 ? 25.276 -9.061 -27.678 1.00 90.69 96 ALA A C 1
ATOM 732 O O . ALA A 1 96 ? 25.969 -8.446 -28.495 1.00 90.69 96 ALA A O 1
ATOM 733 N N . THR A 1 97 ? 25.815 -9.910 -26.805 1.00 91.44 97 THR A N 1
ATOM 734 C CA . THR A 1 97 ? 27.235 -10.272 -26.775 1.00 91.44 97 THR A CA 1
ATOM 735 C C . THR A 1 97 ? 27.427 -11.724 -26.356 1.00 91.44 97 THR A C 1
ATOM 737 O O . THR A 1 97 ? 26.651 -12.258 -25.568 1.00 91.44 97 THR A O 1
ATOM 740 N N . PHE A 1 98 ? 28.495 -12.357 -26.837 1.00 88.44 98 PHE A N 1
ATOM 741 C CA . PHE A 1 98 ? 28.874 -13.705 -26.420 1.00 88.44 98 PHE A CA 1
ATOM 742 C C . PHE A 1 98 ? 29.862 -13.644 -25.253 1.00 88.44 98 PHE A C 1
ATOM 744 O O . PHE A 1 98 ? 30.840 -12.897 -25.293 1.00 88.44 98 PHE A O 1
ATOM 751 N N . LEU A 1 99 ? 29.605 -14.440 -24.217 1.00 86.38 99 LEU A N 1
ATOM 752 C CA . LEU A 1 99 ? 30.492 -14.655 -23.078 1.00 86.38 99 LEU A CA 1
ATOM 753 C C . LEU A 1 99 ? 30.649 -16.164 -22.902 1.00 86.38 99 LEU A C 1
ATOM 755 O O . LEU A 1 99 ? 29.677 -16.839 -22.569 1.00 86.38 99 LEU A O 1
ATOM 759 N N . SER A 1 100 ? 31.857 -16.681 -23.140 1.00 86.00 100 SER A N 1
ATOM 760 C CA . SER A 1 100 ? 32.152 -18.121 -23.064 1.00 86.00 100 SER A CA 1
ATOM 761 C C . SER A 1 100 ? 31.144 -18.970 -23.856 1.00 86.00 100 SER A C 1
ATOM 763 O O . SER A 1 100 ? 30.518 -19.864 -23.299 1.00 86.00 100 SER A O 1
ATOM 765 N N . GLU A 1 101 ? 30.942 -18.625 -25.135 1.00 88.81 101 GLU A N 1
ATOM 766 C CA . GLU A 1 101 ? 30.006 -19.282 -26.076 1.00 88.81 101 GLU A CA 1
ATOM 767 C C . GLU A 1 101 ? 28.510 -19.117 -25.763 1.00 88.81 101 GLU A C 1
ATOM 769 O O . GLU A 1 101 ? 27.662 -19.519 -26.556 1.00 88.81 101 GLU A O 1
ATOM 774 N N . VAL A 1 102 ? 28.156 -18.465 -24.656 1.00 90.69 102 VAL A N 1
ATOM 775 C CA . VAL A 1 102 ? 26.763 -18.181 -24.311 1.00 90.69 102 VAL A CA 1
ATOM 776 C C . VAL A 1 102 ? 26.404 -16.764 -24.751 1.00 90.69 102 VAL A C 1
ATOM 778 O O . VAL A 1 102 ? 27.052 -15.789 -24.360 1.00 90.69 102 VAL A O 1
ATOM 781 N N . GLU A 1 103 ? 25.350 -16.638 -25.554 1.00 91.19 103 GLU A N 1
ATOM 782 C CA . GLU A 1 103 ? 24.786 -15.346 -25.944 1.00 91.19 103 GLU A CA 1
ATOM 783 C C . GLU A 1 103 ? 24.046 -14.697 -24.767 1.00 91.19 103 GLU A C 1
ATOM 785 O O . GLU A 1 103 ? 23.205 -15.315 -24.105 1.00 91.19 103 GLU A O 1
ATOM 790 N N . HIS A 1 104 ? 24.351 -13.428 -24.516 1.00 92.94 104 HIS A N 1
ATOM 791 C CA . HIS A 1 104 ? 23.739 -12.610 -23.482 1.00 92.94 104 HIS A CA 1
ATOM 792 C C . HIS A 1 104 ? 23.196 -11.313 -24.075 1.00 92.94 104 HIS A C 1
ATOM 794 O O . HIS A 1 104 ? 23.838 -10.691 -24.919 1.00 92.94 104 HIS A O 1
ATOM 800 N N . LEU A 1 105 ? 22.054 -10.859 -23.569 1.00 92.31 105 LEU A N 1
ATOM 801 C CA . LEU A 1 105 ? 21.531 -9.520 -23.819 1.00 92.31 105 LEU A CA 1
ATOM 802 C C . LEU A 1 105 ? 22.200 -8.544 -22.871 1.00 92.31 105 LEU A C 1
ATOM 804 O O . LEU A 1 105 ? 22.263 -8.764 -21.655 1.00 92.31 105 LEU A O 1
ATOM 808 N N . VAL A 1 106 ? 22.658 -7.448 -23.453 1.00 92.00 106 VAL A N 1
ATOM 809 C CA . VAL A 1 106 ? 23.209 -6.309 -22.742 1.00 92.00 106 VAL A CA 1
ATOM 810 C C . VAL A 1 106 ? 22.042 -5.525 -22.171 1.00 92.00 106 VAL A C 1
ATOM 812 O O . VAL A 1 106 ? 21.218 -4.962 -22.899 1.00 92.00 106 VAL A O 1
ATOM 815 N N . VAL A 1 107 ? 21.954 -5.513 -20.849 1.00 94.06 107 VAL A N 1
ATOM 816 C CA . VAL A 1 107 ? 20.914 -4.788 -20.135 1.00 94.06 107 VAL A 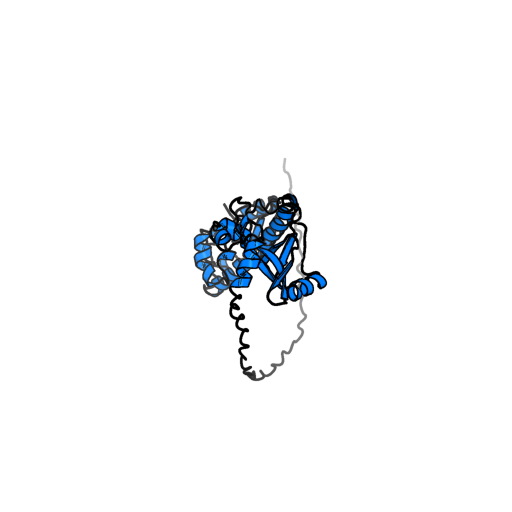CA 1
ATOM 817 C C . VAL A 1 107 ? 21.519 -3.902 -19.062 1.00 94.06 107 VAL A C 1
ATOM 819 O O . VAL A 1 107 ? 22.616 -4.129 -18.563 1.00 94.06 107 VAL A O 1
ATOM 822 N N . TYR A 1 108 ? 20.767 -2.900 -18.661 1.00 93.00 108 TYR A N 1
ATOM 823 C CA . TYR A 1 108 ? 21.105 -1.991 -17.590 1.00 93.00 108 TYR A CA 1
ATOM 824 C C . TYR A 1 108 ? 20.023 -2.101 -16.533 1.00 93.00 108 TYR A C 1
ATOM 826 O O . TYR A 1 108 ? 18.836 -2.085 -16.842 1.00 93.00 108 TYR A O 1
ATOM 834 N N . ARG A 1 109 ? 20.427 -2.258 -15.279 1.00 90.50 109 ARG A N 1
ATOM 835 C CA . ARG A 1 109 ? 19.513 -2.244 -14.134 1.00 90.50 109 ARG A CA 1
ATOM 836 C C . ARG A 1 109 ? 19.923 -1.144 -13.190 1.00 90.50 109 ARG A C 1
ATOM 838 O O . ARG A 1 109 ? 21.068 -0.706 -13.209 1.00 90.50 109 ARG A O 1
ATOM 845 N N . GLU A 1 110 ? 19.025 -0.734 -12.322 1.00 85.69 110 GLU A N 1
ATOM 846 C CA . GLU A 1 110 ? 19.346 0.281 -11.329 1.00 85.69 110 GLU A CA 1
ATOM 847 C C . GLU A 1 110 ? 20.523 -0.139 -10.445 1.00 85.69 110 GLU A C 1
ATOM 849 O O . GLU A 1 110 ? 20.605 -1.268 -9.951 1.00 85.69 110 GLU A O 1
ATOM 854 N N . SER A 1 111 ? 21.474 0.778 -10.267 1.00 85.38 111 SER A N 1
ATOM 855 C CA . SER A 1 111 ? 22.613 0.557 -9.388 1.00 85.38 111 SER A CA 1
ATOM 856 C C . SER A 1 111 ? 22.140 0.457 -7.943 1.00 85.38 111 SER A C 1
ATOM 858 O O . SER A 1 111 ? 21.416 1.324 -7.451 1.00 85.38 111 SER A O 1
ATOM 860 N N . ALA A 1 112 ? 22.643 -0.538 -7.208 1.00 77.81 112 ALA A N 1
ATOM 861 C CA . ALA A 1 112 ? 22.399 -0.651 -5.772 1.00 77.81 112 ALA A CA 1
ATOM 862 C C . ALA A 1 112 ? 22.814 0.620 -5.008 1.00 77.81 112 ALA A C 1
ATOM 864 O O . ALA A 1 112 ? 22.209 0.946 -3.991 1.00 77.81 112 ALA A O 1
ATOM 865 N N . ALA A 1 113 ? 23.818 1.357 -5.497 1.00 75.50 113 ALA A N 1
ATOM 866 C CA . ALA A 1 113 ? 24.218 2.634 -4.912 1.00 75.50 113 ALA A CA 1
ATOM 867 C C . ALA A 1 113 ? 23.138 3.713 -5.098 1.00 75.50 113 ALA A C 1
ATOM 869 O O . ALA A 1 113 ? 22.847 4.443 -4.155 1.00 75.50 113 ALA A O 1
ATOM 870 N N . SER A 1 114 ? 22.502 3.775 -6.273 1.00 75.69 114 SER A N 1
ATOM 871 C CA . SER A 1 114 ? 21.401 4.707 -6.541 1.00 75.69 114 SER A CA 1
ATOM 872 C C . SER A 1 114 ? 20.162 4.367 -5.718 1.00 75.69 114 SER A C 1
ATOM 874 O O . SER A 1 114 ? 19.555 5.271 -5.158 1.00 75.69 114 SER A O 1
ATOM 876 N N . VAL A 1 115 ? 19.848 3.077 -5.553 1.00 74.06 115 VAL A N 1
ATOM 877 C CA . VAL A 1 115 ? 18.735 2.622 -4.701 1.00 74.06 115 VAL A CA 1
ATOM 878 C C . VAL A 1 115 ? 18.980 2.958 -3.223 1.00 74.06 115 VAL A C 1
ATOM 880 O O . VAL A 1 115 ? 18.065 3.385 -2.528 1.00 74.06 115 VAL A O 1
ATOM 883 N N . ARG A 1 116 ? 20.218 2.818 -2.729 1.00 76.88 116 ARG A N 1
ATOM 884 C CA . ARG A 1 116 ? 20.583 3.191 -1.346 1.00 76.88 116 ARG A CA 1
ATOM 885 C C . ARG A 1 116 ? 20.570 4.698 -1.097 1.00 76.88 116 ARG A C 1
ATOM 887 O O . ARG A 1 116 ? 20.425 5.111 0.047 1.00 76.88 116 ARG A O 1
ATOM 894 N N . ALA A 1 117 ? 20.757 5.500 -2.142 1.00 76.75 117 ALA A N 1
ATOM 895 C CA . ALA A 1 117 ? 20.711 6.957 -2.064 1.00 76.75 117 ALA A CA 1
ATOM 896 C C . ALA A 1 117 ? 19.274 7.514 -2.067 1.00 76.75 117 ALA A C 1
ATOM 898 O O . ALA A 1 117 ? 19.089 8.726 -1.936 1.00 76.75 117 ALA A O 1
ATOM 899 N N . LEU A 1 118 ? 18.263 6.653 -2.227 1.00 72.12 118 LEU A N 1
ATOM 900 C CA . LEU A 1 118 ? 16.862 7.040 -2.123 1.00 72.12 118 LEU A CA 1
ATOM 901 C C . LEU A 1 118 ? 16.508 7.365 -0.671 1.00 72.12 118 LEU A C 1
ATOM 903 O O . LEU A 1 118 ? 16.893 6.654 0.257 1.00 72.12 118 LEU A O 1
ATOM 907 N N . SER A 1 119 ? 15.721 8.421 -0.472 1.00 72.88 119 SER A N 1
ATOM 908 C CA . SER A 1 119 ? 15.043 8.626 0.809 1.00 72.88 119 SER A CA 1
ATOM 909 C C . SER A 1 119 ? 14.087 7.462 1.095 1.00 72.88 119 SER A C 1
ATOM 911 O O . SER A 1 119 ? 13.636 6.774 0.180 1.00 72.88 119 SER A O 1
ATOM 913 N N . ALA A 1 120 ? 13.710 7.260 2.361 1.00 63.06 120 ALA A N 1
ATOM 914 C CA . ALA A 1 120 ? 12.738 6.226 2.733 1.00 63.06 120 ALA A CA 1
ATOM 915 C C . ALA A 1 120 ? 11.414 6.350 1.951 1.00 63.06 120 ALA A C 1
ATOM 917 O O . ALA A 1 120 ? 10.829 5.343 1.556 1.00 63.06 120 ALA A O 1
ATOM 918 N N . HIS A 1 121 ? 10.981 7.585 1.672 1.00 60.88 121 HIS A N 1
ATOM 919 C CA . HIS A 1 121 ? 9.806 7.863 0.850 1.00 60.88 121 HIS A CA 1
ATOM 920 C C . HIS A 1 121 ? 10.011 7.388 -0.598 1.00 60.88 121 HIS A C 1
ATOM 922 O O . HIS A 1 121 ? 9.190 6.641 -1.119 1.00 60.88 121 HIS A O 1
ATOM 928 N N . GLU A 1 122 ? 11.116 7.769 -1.242 1.00 58.75 122 GLU A N 1
ATOM 929 C CA . GLU A 1 122 ? 11.422 7.382 -2.628 1.00 58.75 122 GLU A CA 1
ATOM 930 C C . GLU A 1 122 ? 11.670 5.882 -2.784 1.00 58.75 122 GLU A C 1
ATOM 932 O O . GLU A 1 122 ? 11.237 5.291 -3.768 1.00 58.75 122 GLU A O 1
ATOM 937 N N . TYR A 1 123 ? 12.319 5.250 -1.808 1.00 62.16 123 TYR A N 1
ATOM 938 C CA . TYR A 1 123 ? 12.501 3.804 -1.794 1.00 62.16 123 TYR A CA 1
ATOM 939 C C . TYR A 1 123 ? 11.155 3.077 -1.696 1.00 62.16 123 TYR A C 1
ATOM 941 O O . TYR A 1 123 ? 10.936 2.100 -2.408 1.00 62.16 123 TYR A O 1
ATOM 949 N N . ALA A 1 124 ? 10.221 3.573 -0.875 1.00 54.69 124 ALA A N 1
ATOM 950 C CA . ALA A 1 124 ? 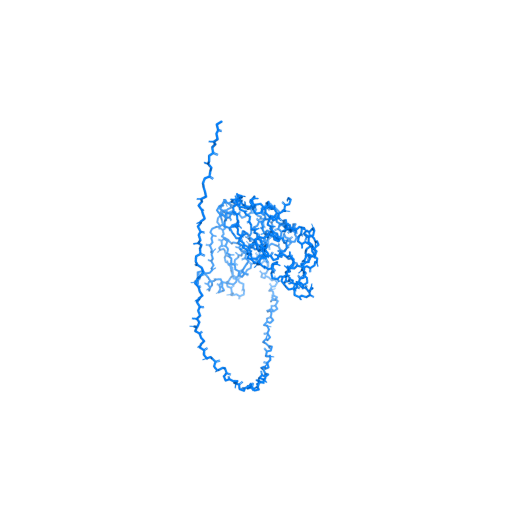8.868 3.025 -0.807 1.00 54.69 124 ALA A CA 1
ATOM 951 C C . ALA A 1 124 ? 8.124 3.181 -2.143 1.00 54.69 124 ALA A C 1
ATOM 953 O O . ALA A 1 124 ? 7.471 2.238 -2.587 1.00 54.69 124 ALA A O 1
ATOM 954 N N . LEU A 1 125 ? 8.260 4.327 -2.824 1.00 57.94 125 LEU A N 1
ATOM 955 C CA . LEU A 1 125 ? 7.716 4.531 -4.173 1.00 57.94 125 LEU A CA 1
ATOM 956 C C . LEU A 1 125 ? 8.320 3.550 -5.184 1.00 57.94 125 LEU A C 1
ATOM 958 O O . LEU A 1 125 ? 7.584 2.915 -5.936 1.00 57.94 125 LEU A O 1
ATOM 962 N N . TYR A 1 126 ? 9.639 3.393 -5.165 1.00 60.09 126 TYR A N 1
ATOM 963 C CA . TYR A 1 126 ? 10.369 2.488 -6.042 1.00 60.09 126 TYR A CA 1
ATOM 964 C C . TYR A 1 126 ? 9.948 1.024 -5.830 1.00 60.09 126 TYR A C 1
ATOM 966 O O . TYR A 1 126 ? 9.475 0.374 -6.761 1.00 60.09 126 TYR A O 1
ATOM 974 N N . ALA A 1 127 ? 10.011 0.534 -4.588 1.00 56.56 127 ALA A N 1
ATOM 975 C CA . ALA A 1 127 ? 9.723 -0.855 -4.233 1.00 56.56 127 ALA A CA 1
ATOM 976 C C . ALA A 1 127 ? 8.255 -1.260 -4.449 1.00 56.56 127 ALA A C 1
ATOM 978 O O . ALA A 1 127 ? 7.971 -2.430 -4.691 1.00 56.56 127 ALA A O 1
ATOM 979 N N . THR A 1 128 ? 7.314 -0.313 -4.351 1.00 50.59 128 THR A N 1
ATOM 980 C CA . THR A 1 128 ? 5.876 -0.607 -4.499 1.00 50.59 128 THR A CA 1
ATOM 981 C C . THR A 1 128 ? 5.330 -0.331 -5.895 1.00 50.59 128 THR A C 1
ATOM 983 O O . THR A 1 128 ? 4.307 -0.906 -6.258 1.00 50.59 128 THR A O 1
ATOM 986 N N . ARG A 1 129 ? 5.976 0.540 -6.682 1.00 52.75 129 ARG A N 1
ATOM 987 C CA . ARG A 1 129 ? 5.431 1.023 -7.963 1.00 52.75 129 ARG A CA 1
ATOM 988 C C . ARG A 1 129 ? 6.297 0.685 -9.170 1.00 52.75 129 ARG A C 1
ATOM 990 O O . ARG A 1 129 ? 5.867 0.958 -10.287 1.00 52.75 129 ARG A O 1
ATOM 997 N N . ASN A 1 130 ? 7.515 0.166 -8.971 1.00 55.41 130 ASN A N 1
ATOM 998 C CA . ASN A 1 130 ? 8.534 0.061 -10.023 1.00 55.41 130 ASN A CA 1
ATOM 999 C C . ASN A 1 130 ? 8.734 1.398 -10.778 1.00 55.41 130 ASN A C 1
ATOM 1001 O O . ASN A 1 130 ? 9.173 1.426 -11.926 1.00 55.41 130 ASN A O 1
ATOM 1005 N N . VAL A 1 131 ? 8.381 2.525 -10.147 1.00 56.34 131 VAL A N 1
ATOM 1006 C CA . VAL A 1 131 ? 8.582 3.868 -10.692 1.00 56.34 131 VAL A CA 1
ATOM 1007 C C . VAL A 1 131 ? 9.989 4.273 -10.303 1.00 56.34 131 VAL A C 1
ATOM 1009 O O . VAL A 1 131 ? 10.287 4.357 -9.115 1.00 56.34 131 VAL A O 1
ATOM 1012 N N . LEU A 1 132 ? 10.827 4.547 -11.294 1.00 58.53 132 LEU A N 1
ATOM 1013 C CA . LEU A 1 132 ? 12.113 5.201 -11.106 1.00 58.53 132 LEU A CA 1
ATOM 1014 C C . LEU A 1 132 ? 11.882 6.645 -10.641 1.00 58.53 132 LEU A C 1
ATOM 1016 O O . LEU A 1 132 ? 11.280 7.416 -11.393 1.00 58.53 132 LEU A O 1
ATOM 1020 N N . PRO A 1 133 ? 12.342 7.051 -9.444 1.00 59.16 133 PRO A N 1
ATOM 1021 C CA . PRO A 1 133 ? 12.488 8.463 -9.130 1.00 59.16 133 PRO A CA 1
ATOM 1022 C C . PRO A 1 133 ? 13.300 9.143 -10.237 1.00 59.16 133 PRO A C 1
ATOM 1024 O O . PRO A 1 133 ? 14.461 8.806 -10.452 1.00 59.16 133 PRO A O 1
ATOM 1027 N N . THR A 1 134 ? 12.704 10.103 -10.943 1.00 58.47 134 THR A N 1
ATOM 1028 C CA . THR A 1 134 ? 13.364 10.901 -11.986 1.00 58.47 134 THR A CA 1
ATOM 1029 C C . THR A 1 134 ? 14.380 11.850 -11.357 1.00 58.47 134 THR A C 1
ATOM 1031 O O . THR A 1 134 ? 14.168 13.057 -11.268 1.00 58.47 134 THR A O 1
ATOM 1034 N N . ARG A 1 135 ? 15.496 11.305 -10.875 1.00 63.62 135 ARG A N 1
ATOM 1035 C CA . ARG A 1 135 ? 16.694 12.081 -10.573 1.00 63.62 135 ARG A CA 1
ATOM 1036 C C . ARG A 1 135 ? 17.634 11.948 -11.759 1.00 63.62 135 ARG A C 1
ATOM 1038 O O . ARG A 1 135 ? 17.992 10.835 -12.131 1.00 63.62 135 ARG A O 1
ATOM 1045 N N . SER A 1 136 ? 18.140 13.076 -12.248 1.00 61.69 136 SER A N 1
ATOM 1046 C CA . SER A 1 136 ? 19.291 13.131 -13.166 1.00 61.69 136 SER A CA 1
ATOM 1047 C C . SER A 1 136 ? 20.555 12.460 -12.603 1.00 61.69 136 SER A C 1
ATOM 1049 O O . SER A 1 136 ? 21.547 12.313 -13.294 1.00 61.69 136 SER A O 1
ATOM 1051 N N . GLN A 1 137 ? 20.542 12.049 -11.330 1.00 67.75 137 GLN A N 1
ATOM 1052 C CA . GLN A 1 137 ? 21.641 11.354 -10.660 1.00 67.75 137 GLN A CA 1
ATOM 1053 C C . GLN A 1 137 ? 21.463 9.829 -10.599 1.00 67.75 137 GLN A C 1
ATOM 1055 O O . GLN A 1 137 ? 22.305 9.138 -10.018 1.00 67.75 137 GLN A O 1
ATOM 1060 N N . MET A 1 138 ? 20.365 9.278 -11.130 1.00 79.06 138 MET A N 1
ATOM 1061 C CA . MET A 1 138 ? 20.195 7.828 -11.164 1.00 79.06 138 MET A CA 1
ATOM 1062 C C . MET A 1 138 ? 21.217 7.191 -12.095 1.00 79.06 138 MET A C 1
ATOM 1064 O O . MET A 1 138 ? 21.407 7.624 -13.228 1.00 79.06 138 MET A O 1
ATOM 1068 N N . ARG A 1 139 ? 21.880 6.146 -11.596 1.00 86.12 139 ARG A N 1
ATOM 1069 C CA . ARG A 1 139 ? 22.860 5.384 -12.360 1.00 86.12 139 ARG A CA 1
ATOM 1070 C C . ARG A 1 139 ? 22.367 3.966 -12.528 1.00 86.12 139 ARG A C 1
ATOM 1072 O O . ARG A 1 139 ? 21.960 3.315 -11.563 1.00 86.12 139 ARG A O 1
ATOM 1079 N N . PHE A 1 140 ? 22.479 3.465 -13.742 1.00 88.50 140 PHE A N 1
ATOM 1080 C CA . PHE A 1 140 ? 22.182 2.084 -14.062 1.00 88.50 140 PHE A CA 1
ATOM 1081 C C . PHE A 1 140 ? 23.491 1.336 -14.237 1.00 88.50 140 PHE A C 1
ATOM 1083 O O . PHE A 1 140 ? 24.391 1.821 -14.912 1.00 88.50 140 PHE A O 1
ATOM 1090 N N . ALA A 1 141 ? 23.612 0.176 -13.607 1.00 91.62 141 ALA A N 1
ATOM 1091 C CA . ALA A 1 141 ? 24.746 -0.716 -13.747 1.00 91.62 141 ALA A CA 1
ATOM 1092 C C . ALA A 1 141 ? 24.486 -1.726 -14.868 1.00 91.62 141 ALA A C 1
ATOM 1094 O O . ALA A 1 141 ? 23.395 -2.300 -14.965 1.00 91.62 141 ALA A O 1
ATOM 1095 N N . LEU A 1 142 ? 25.515 -1.971 -15.677 1.00 92.88 142 LEU A N 1
ATOM 1096 C CA . LEU A 1 142 ? 25.508 -3.016 -16.690 1.00 92.88 142 LEU A CA 1
ATOM 1097 C C . LEU A 1 142 ? 25.214 -4.381 -16.048 1.00 92.88 142 LEU A C 1
ATOM 1099 O O . LEU A 1 142 ? 25.705 -4.725 -14.970 1.00 92.88 142 LEU A O 1
ATOM 1103 N N . SER A 1 143 ? 24.390 -5.171 -16.715 1.00 92.94 143 SER A N 1
ATOM 1104 C CA . SER A 1 143 ? 24.081 -6.555 -16.384 1.00 92.94 143 SER A CA 1
ATOM 1105 C C . SER A 1 143 ? 23.927 -7.350 -17.679 1.00 92.94 143 SER A C 1
ATOM 1107 O O . SER A 1 143 ? 23.619 -6.802 -18.734 1.00 92.94 143 SER A O 1
ATOM 1109 N N . LEU A 1 144 ? 24.182 -8.652 -17.606 1.00 92.81 144 LEU A N 1
ATOM 1110 C CA . LEU A 1 144 ? 24.090 -9.552 -18.750 1.00 92.81 144 LEU A CA 1
ATOM 1111 C C . LEU A 1 144 ? 23.042 -10.611 -18.438 1.00 92.81 144 LEU A C 1
ATOM 1113 O O . LEU A 1 144 ? 23.157 -11.305 -17.428 1.00 92.81 144 LEU A O 1
ATOM 1117 N N . LEU A 1 145 ? 22.017 -10.715 -19.283 1.00 91.06 145 LEU A N 1
ATOM 1118 C CA . LEU A 1 145 ? 20.983 -11.741 -19.148 1.00 91.06 145 LEU A CA 1
ATOM 1119 C C . LEU A 1 145 ? 21.203 -12.836 -20.196 1.00 91.06 145 LEU A C 1
ATOM 1121 O O . LEU A 1 145 ? 21.331 -12.497 -21.371 1.00 91.06 145 LEU A O 1
ATOM 1125 N N . PRO A 1 146 ? 21.231 -14.127 -19.829 1.00 91.69 146 PRO A N 1
ATOM 1126 C CA . PRO A 1 146 ? 21.399 -15.209 -20.800 1.00 91.69 146 PRO A CA 1
ATOM 1127 C C . PRO A 1 146 ? 20.228 -15.274 -21.796 1.00 91.69 146 PRO A C 1
ATOM 1129 O O . PRO A 1 146 ? 19.066 -15.330 -21.382 1.00 91.69 146 PRO A O 1
ATOM 1132 N N . MET A 1 147 ? 20.500 -15.335 -23.107 1.00 87.69 147 MET A N 1
ATOM 1133 C CA . MET A 1 147 ? 19.440 -15.343 -24.136 1.00 87.69 147 MET A CA 1
ATOM 1134 C C . MET A 1 147 ? 18.520 -16.537 -24.132 1.00 87.69 147 MET A C 1
ATOM 1136 O O . MET A 1 147 ? 17.312 -16.360 -24.292 1.00 87.69 147 MET A O 1
ATOM 1140 N N . ARG A 1 148 ? 19.038 -17.712 -23.794 1.00 87.62 148 ARG A N 1
ATOM 1141 C CA . ARG A 1 148 ? 18.201 -18.898 -23.588 1.00 87.62 148 ARG A CA 1
ATOM 1142 C C . ARG A 1 148 ? 17.096 -18.665 -22.546 1.00 87.62 148 ARG A C 1
ATOM 1144 O O . ARG A 1 148 ? 15.983 -19.153 -22.704 1.00 87.62 148 ARG A O 1
ATOM 1151 N N . GLU A 1 149 ? 17.392 -17.907 -21.488 1.00 85.25 149 GLU A N 1
ATOM 1152 C CA . GLU A 1 149 ? 16.440 -17.645 -20.411 1.00 85.25 149 GLU A CA 1
ATOM 1153 C C . GLU A 1 149 ? 15.453 -16.575 -20.866 1.00 85.25 149 GLU A C 1
ATOM 1155 O O . GLU A 1 149 ? 14.240 -16.795 -20.812 1.00 85.25 149 GLU A O 1
ATOM 1160 N N . VAL A 1 150 ? 15.950 -15.455 -21.399 1.00 81.62 150 VAL A N 1
ATOM 1161 C CA . VAL A 1 150 ? 15.088 -14.357 -21.855 1.00 81.62 150 VAL A CA 1
ATOM 1162 C C . VAL A 1 150 ? 14.099 -14.820 -22.915 1.00 81.62 150 VAL A C 1
ATOM 1164 O O . VAL A 1 150 ? 12.898 -14.626 -22.739 1.00 81.62 150 VAL A O 1
ATOM 1167 N N . GLN A 1 151 ? 14.562 -15.525 -23.948 1.00 78.06 151 GLN A N 1
ATOM 1168 C CA . GLN A 1 151 ? 13.707 -16.040 -25.020 1.00 78.06 151 GLN A CA 1
ATOM 1169 C C . GLN A 1 151 ? 12.598 -16.955 -24.501 1.00 78.06 151 GLN A C 1
ATOM 1171 O O . GLN A 1 151 ? 11.462 -16.845 -24.966 1.00 78.06 151 GLN A O 1
ATOM 1176 N N . SER A 1 152 ? 12.899 -17.808 -23.515 1.00 71.88 152 SER A N 1
ATOM 1177 C CA . SER A 1 152 ? 11.917 -18.730 -22.934 1.00 71.88 152 SER A CA 1
ATOM 1178 C C . SER A 1 152 ? 10.744 -18.013 -22.252 1.00 71.88 152 SER A C 1
ATOM 1180 O O . SER A 1 152 ? 9.621 -18.515 -22.279 1.00 71.88 152 SER A O 1
ATOM 1182 N N . ASN A 1 153 ? 10.964 -16.814 -21.700 1.00 62.72 153 ASN A N 1
ATOM 1183 C CA . ASN A 1 153 ? 9.888 -15.993 -21.138 1.00 62.72 153 ASN A CA 1
ATOM 1184 C C . ASN A 1 153 ? 9.263 -15.047 -22.174 1.00 62.72 153 ASN A C 1
ATOM 1186 O O . ASN A 1 153 ? 8.084 -14.716 -22.043 1.00 62.72 153 ASN A O 1
ATOM 1190 N N . VAL A 1 154 ? 9.998 -14.646 -23.221 1.00 62.50 154 VAL A N 1
ATOM 1191 C CA . VAL A 1 154 ? 9.445 -13.852 -24.336 1.00 62.50 154 VAL A CA 1
ATOM 1192 C C . VAL A 1 154 ? 8.398 -14.648 -25.104 1.00 62.50 154 VAL A C 1
ATOM 1194 O O . VAL A 1 154 ? 7.285 -14.169 -25.305 1.00 62.50 154 VAL A O 1
ATOM 1197 N N . THR A 1 155 ? 8.710 -15.891 -25.477 1.00 54.34 155 THR A N 1
ATOM 1198 C CA . THR A 1 155 ? 7.783 -16.760 -26.228 1.00 54.34 155 THR A CA 1
ATOM 1199 C C . THR A 1 155 ? 6.540 -17.150 -25.431 1.00 54.34 155 THR A C 1
ATOM 1201 O O . THR A 1 155 ? 5.511 -17.460 -26.022 1.00 54.34 155 THR A O 1
ATOM 1204 N N . ARG A 1 156 ? 6.594 -17.079 -24.097 1.00 52.41 156 ARG A N 1
ATOM 1205 C CA . ARG A 1 156 ? 5.438 -17.287 -23.210 1.00 52.41 156 ARG A CA 1
ATOM 1206 C C . ARG A 1 156 ? 4.592 -16.025 -23.002 1.00 52.41 156 ARG A C 1
ATOM 1208 O O . ARG A 1 156 ? 3.678 -16.044 -22.185 1.00 52.41 156 ARG A O 1
ATOM 1215 N N . GLY A 1 157 ? 4.905 -14.925 -23.693 1.00 42.09 157 GLY A N 1
ATOM 1216 C CA . GLY A 1 157 ? 4.216 -13.639 -23.539 1.00 42.09 157 GLY A CA 1
ATOM 1217 C C . GLY A 1 157 ? 4.480 -12.942 -22.198 1.00 42.09 157 GLY A C 1
ATOM 1218 O O . GLY A 1 157 ? 3.769 -12.006 -21.852 1.00 42.09 157 GLY A O 1
ATOM 1219 N N . ALA A 1 158 ? 5.482 -13.387 -21.429 1.00 50.44 158 ALA A N 1
ATOM 1220 C CA . ALA A 1 158 ? 5.754 -12.895 -20.077 1.00 50.44 158 ALA A CA 1
ATOM 1221 C C . ALA A 1 158 ? 6.749 -11.725 -20.043 1.00 50.44 158 ALA A C 1
ATOM 1223 O O . ALA A 1 158 ? 6.790 -10.973 -19.069 1.00 50.44 158 ALA A O 1
ATOM 1224 N N . THR A 1 159 ? 7.538 -11.518 -21.100 1.00 52.06 159 THR A N 1
ATOM 1225 C CA . THR A 1 159 ? 8.382 -10.325 -21.201 1.00 52.06 159 THR A CA 1
ATOM 1226 C C . THR A 1 159 ? 7.599 -9.226 -21.899 1.00 52.06 159 THR A C 1
ATOM 1228 O O . THR A 1 159 ? 7.529 -9.174 -23.127 1.00 52.06 159 THR A O 1
ATOM 1231 N N . ASN A 1 160 ? 7.002 -8.336 -21.115 1.00 57.12 160 ASN A N 1
ATOM 1232 C CA . ASN A 1 160 ? 6.408 -7.091 -21.594 1.00 57.12 160 ASN A CA 1
ATOM 1233 C C . ASN A 1 160 ? 7.501 -6.145 -22.131 1.00 57.12 160 ASN A C 1
ATOM 1235 O O . ASN A 1 160 ? 7.744 -5.094 -21.544 1.00 57.12 160 ASN A O 1
ATOM 1239 N N . LEU A 1 161 ? 8.192 -6.540 -23.206 1.00 62.91 161 LEU A N 1
ATOM 1240 C CA . LEU A 1 161 ? 9.187 -5.737 -23.907 1.00 62.91 161 LEU A CA 1
ATOM 1241 C C . LEU A 1 161 ? 8.464 -4.543 -24.519 1.00 62.91 161 LEU A C 1
ATOM 1243 O O . LEU A 1 161 ? 7.843 -4.640 -25.575 1.00 62.91 161 LEU A O 1
ATOM 1247 N N . LYS A 1 162 ? 8.512 -3.425 -23.807 1.00 63.16 162 LYS A N 1
ATOM 1248 C CA . LYS A 1 162 ? 7.892 -2.168 -24.218 1.00 63.16 162 LYS A CA 1
ATOM 1249 C C . LYS A 1 162 ? 8.980 -1.224 -24.692 1.00 63.16 162 LYS A C 1
ATOM 1251 O O . LYS A 1 162 ? 10.076 -1.216 -24.127 1.00 63.16 162 LYS A O 1
ATOM 1256 N N . SER A 1 163 ? 8.685 -0.435 -25.722 1.00 66.62 163 SER A N 1
ATOM 1257 C CA . SER A 1 163 ? 9.491 0.747 -26.017 1.00 66.62 163 SER A CA 1
ATOM 1258 C C . SER A 1 163 ? 9.566 1.596 -24.753 1.00 66.62 163 SER A C 1
ATOM 1260 O O . SER A 1 163 ? 8.550 1.843 -24.103 1.00 66.62 163 SER A O 1
ATOM 1262 N N . PHE A 1 164 ? 10.777 1.979 -24.369 1.00 64.81 164 PHE A N 1
ATOM 1263 C CA . PHE A 1 164 ? 10.957 2.983 -23.343 1.00 64.81 164 PHE A CA 1
ATOM 1264 C C . PHE A 1 164 ? 10.693 4.330 -24.005 1.00 64.81 164 PHE A C 1
ATOM 1266 O O . PHE A 1 164 ? 11.480 4.782 -24.836 1.00 64.81 164 PHE A O 1
ATOM 1273 N N . ASP A 1 165 ? 9.565 4.935 -23.663 1.00 67.00 165 ASP A N 1
ATOM 1274 C CA . ASP A 1 165 ? 9.327 6.345 -23.914 1.00 67.00 165 ASP A CA 1
ATOM 1275 C C . ASP A 1 165 ? 9.311 7.058 -22.562 1.00 67.00 165 ASP A C 1
ATOM 1277 O O . ASP A 1 165 ? 8.557 6.702 -21.649 1.00 67.00 165 ASP A O 1
ATOM 1281 N N . LEU A 1 166 ? 10.194 8.046 -22.430 1.00 64.62 166 LEU A N 1
ATOM 1282 C CA . LEU A 1 166 ? 10.302 8.866 -21.235 1.00 64.62 166 LEU A CA 1
ATOM 1283 C C . LEU A 1 166 ? 8.983 9.605 -20.960 1.00 64.62 166 LEU A C 1
ATOM 1285 O O . LEU A 1 166 ? 8.585 9.719 -19.802 1.00 64.62 166 LEU A O 1
ATOM 1289 N N . ALA A 1 167 ? 8.287 10.051 -22.010 1.00 62.28 167 ALA A N 1
ATOM 1290 C CA . ALA A 1 167 ? 7.003 10.732 -21.899 1.00 62.28 167 ALA A CA 1
ATOM 1291 C C . ALA A 1 167 ? 5.89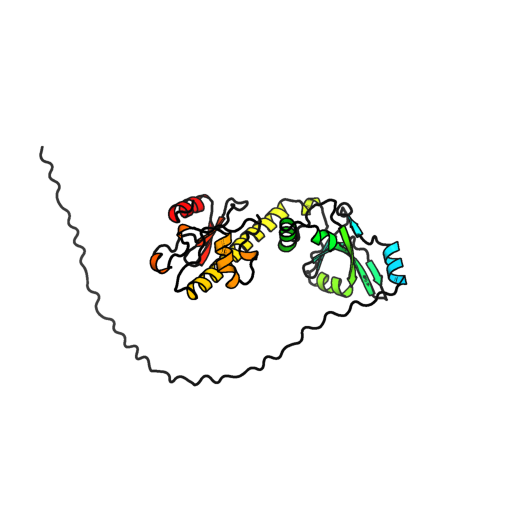3 9.775 -21.437 1.00 62.28 167 ALA A C 1
ATOM 1293 O O . ALA A 1 167 ? 5.117 10.143 -20.558 1.00 62.28 167 ALA A O 1
ATOM 1294 N N . ASP A 1 168 ? 5.850 8.535 -21.937 1.00 57.31 168 ASP A N 1
ATOM 1295 C CA . ASP A 1 168 ? 4.866 7.532 -21.500 1.00 57.31 168 ASP A CA 1
ATOM 1296 C C . ASP A 1 168 ? 5.074 7.122 -20.040 1.00 57.31 168 ASP A C 1
ATOM 1298 O O . ASP A 1 168 ? 4.101 6.964 -19.298 1.00 57.31 168 ASP A O 1
ATOM 1302 N N . TYR A 1 169 ? 6.332 7.008 -19.602 1.00 54.84 169 TYR A N 1
ATOM 1303 C CA . TYR A 1 169 ? 6.674 6.736 -18.201 1.00 54.84 169 TYR A CA 1
ATOM 1304 C C . TYR A 1 169 ? 6.264 7.887 -17.267 1.00 54.84 169 TYR A C 1
ATOM 1306 O O . TYR A 1 169 ? 5.923 7.661 -16.105 1.00 54.84 169 TYR A O 1
ATOM 1314 N N . GLN A 1 170 ? 6.276 9.117 -17.787 1.00 56.66 170 GLN A N 1
ATOM 1315 C CA . GLN A 1 170 ? 5.821 10.330 -17.103 1.00 56.66 170 GLN A CA 1
ATOM 1316 C C . GLN A 1 170 ? 4.316 10.605 -17.285 1.00 56.66 170 GLN A C 1
ATOM 1318 O O . GLN A 1 170 ? 3.769 11.489 -16.624 1.00 56.66 170 GLN A O 1
ATOM 1323 N N . SER A 1 171 ? 3.625 9.867 -18.160 1.00 50.59 171 SER A N 1
ATOM 1324 C CA . SER A 1 171 ? 2.246 10.166 -18.553 1.00 50.59 171 SER A CA 1
ATOM 1325 C C . SER A 1 171 ? 1.212 9.808 -17.475 1.00 50.59 171 SER A C 1
ATOM 1327 O O . SER A 1 171 ? 1.354 8.860 -16.694 1.00 50.59 171 SER A O 1
ATOM 1329 N N . ALA A 1 172 ? 0.096 10.546 -17.476 1.00 46.44 172 ALA A N 1
ATOM 1330 C CA . ALA A 1 172 ? -1.017 10.400 -16.535 1.00 46.44 172 ALA A CA 1
ATOM 1331 C C . ALA A 1 172 ? -1.657 8.993 -16.521 1.00 46.44 172 ALA A C 1
ATOM 1333 O O . ALA A 1 172 ? -2.249 8.600 -15.514 1.00 46.44 172 ALA A O 1
ATOM 1334 N N . ALA A 1 173 ? -1.515 8.206 -17.594 1.00 44.53 173 ALA A N 1
ATOM 1335 C CA . ALA A 1 173 ? -2.036 6.840 -17.660 1.00 44.53 173 ALA A CA 1
ATOM 1336 C C . ALA A 1 173 ? -1.298 5.892 -16.696 1.00 44.53 173 ALA A C 1
ATOM 1338 O O . ALA A 1 173 ? -1.944 5.121 -15.982 1.00 44.53 173 ALA A O 1
ATOM 1339 N N . PHE A 1 174 ? 0.030 6.002 -16.579 1.00 46.22 174 PHE A N 1
ATOM 1340 C CA . PHE A 1 174 ? 0.802 5.225 -15.602 1.00 46.22 174 PHE A CA 1
ATOM 1341 C C . PHE A 1 174 ? 0.541 5.696 -14.163 1.00 46.22 174 PHE A C 1
ATOM 1343 O O . PHE A 1 174 ? 0.391 4.880 -13.248 1.00 46.22 174 PHE A O 1
ATOM 1350 N N . VAL A 1 175 ? 0.371 7.009 -13.974 1.00 49.50 175 VAL A N 1
ATOM 1351 C CA . VAL A 1 175 ? -0.046 7.601 -12.694 1.00 49.50 175 VAL A CA 1
ATOM 1352 C C . VAL A 1 175 ? -1.415 7.058 -12.263 1.00 49.50 175 VAL A C 1
ATOM 1354 O O . VAL A 1 175 ? -1.572 6.674 -11.108 1.00 49.50 175 VAL A O 1
ATOM 1357 N N . SER A 1 176 ? -2.379 6.934 -13.181 1.00 52.28 176 SER A N 1
ATOM 1358 C CA . SER A 1 176 ? -3.722 6.413 -12.881 1.00 52.28 176 SER A CA 1
ATOM 1359 C C . SER A 1 176 ? -3.729 4.924 -12.491 1.00 52.28 176 SER A C 1
ATOM 1361 O O . SER A 1 176 ? -4.372 4.552 -11.510 1.00 52.28 176 SER A O 1
ATOM 1363 N N . ALA A 1 177 ? -2.945 4.075 -13.168 1.00 53.88 177 ALA A N 1
ATOM 1364 C CA . ALA A 1 177 ? -2.796 2.660 -12.807 1.00 53.88 177 ALA A CA 1
ATOM 1365 C C . ALA A 1 177 ? -2.105 2.477 -11.441 1.00 53.88 177 ALA A C 1
ATOM 1367 O O . ALA A 1 177 ? -2.524 1.654 -10.626 1.00 53.88 177 ALA A O 1
ATOM 1368 N N . SER A 1 178 ? -1.086 3.294 -11.160 1.00 64.25 178 SER A N 1
ATOM 1369 C CA . SER A 1 178 ? -0.394 3.346 -9.867 1.00 64.25 178 SER A CA 1
ATOM 1370 C C . SER A 1 178 ? -1.300 3.851 -8.734 1.00 64.25 178 SER A C 1
ATOM 1372 O O . SER A 1 178 ? -1.256 3.337 -7.611 1.00 64.25 178 SER A O 1
ATOM 1374 N N . GLN A 1 179 ? -2.183 4.810 -9.030 1.00 70.12 179 GLN A N 1
ATOM 1375 C CA . GLN A 1 179 ? -3.201 5.295 -8.098 1.00 70.12 179 GLN A CA 1
ATOM 1376 C C . GLN A 1 179 ? -4.239 4.214 -7.792 1.00 70.12 179 GLN A C 1
ATOM 1378 O O . GLN A 1 179 ? -4.477 3.943 -6.618 1.00 70.12 179 GLN A O 1
ATOM 1383 N N . ALA A 1 180 ? -4.792 3.541 -8.804 1.00 70.56 180 ALA A N 1
ATOM 1384 C CA . ALA A 1 180 ? -5.741 2.443 -8.606 1.00 70.56 180 ALA A CA 1
ATOM 1385 C C . ALA A 1 180 ? -5.117 1.284 -7.806 1.00 70.56 180 ALA A C 1
ATOM 1387 O O . ALA A 1 180 ? -5.744 0.731 -6.899 1.00 70.56 180 ALA A O 1
ATOM 1388 N N . PHE A 1 181 ? -3.852 0.948 -8.080 1.00 73.12 181 PHE A N 1
ATOM 1389 C CA . PHE A 1 181 ? -3.109 -0.033 -7.291 1.00 73.12 181 PHE A CA 1
ATOM 1390 C C . PHE A 1 181 ? -2.943 0.409 -5.833 1.00 73.12 181 PHE A C 1
ATOM 1392 O O . PHE A 1 181 ? -3.274 -0.353 -4.927 1.00 73.12 181 PHE A O 1
ATOM 1399 N N . SER A 1 182 ? -2.501 1.648 -5.592 1.00 78.44 182 SER A N 1
ATOM 1400 C CA . SER A 1 182 ? -2.338 2.194 -4.235 1.00 78.44 182 SER A CA 1
ATOM 1401 C C . SER A 1 182 ? -3.670 2.215 -3.476 1.00 78.44 182 SER A C 1
ATOM 1403 O O . SER A 1 182 ? -3.741 1.807 -2.318 1.00 78.44 182 SER A O 1
ATOM 1405 N N . GLN A 1 183 ? -4.757 2.600 -4.146 1.00 84.62 183 GLN A N 1
ATOM 1406 C CA . GLN A 1 183 ? -6.105 2.596 -3.581 1.00 84.62 183 GLN A CA 1
ATOM 1407 C C . GLN A 1 183 ? -6.562 1.189 -3.174 1.00 84.62 183 GLN A C 1
ATOM 1409 O O . GLN A 1 183 ? -7.167 1.040 -2.109 1.00 84.62 183 GLN A O 1
ATOM 1414 N N . ASN A 1 184 ? -6.261 0.170 -3.987 1.00 83.06 184 ASN A N 1
ATOM 1415 C CA . ASN A 1 184 ? -6.549 -1.232 -3.678 1.00 83.06 184 ASN A CA 1
ATOM 1416 C C . ASN A 1 184 ? -5.666 -1.761 -2.544 1.00 83.06 184 ASN A C 1
ATOM 1418 O O . ASN A 1 184 ? -6.163 -2.430 -1.638 1.00 83.06 184 ASN A O 1
ATOM 1422 N N . LEU A 1 185 ? -4.375 -1.426 -2.550 1.00 85.56 185 LEU A N 1
ATOM 1423 C CA . LEU A 1 185 ? -3.437 -1.832 -1.509 1.00 85.56 185 LEU A CA 1
ATOM 1424 C C . LEU A 1 185 ? -3.831 -1.255 -0.145 1.00 85.56 185 LEU A C 1
ATOM 1426 O O . LEU A 1 185 ? -3.755 -1.951 0.860 1.00 85.56 185 LEU A O 1
ATOM 1430 N N . SER A 1 186 ? -4.355 -0.029 -0.118 1.00 92.81 186 SER A N 1
ATOM 1431 C CA . SER A 1 186 ? -4.895 0.590 1.095 1.00 92.81 186 SER A CA 1
ATOM 1432 C C . SER A 1 186 ? -6.047 -0.223 1.703 1.00 92.81 186 SER A C 1
ATOM 1434 O O . SER A 1 186 ? -6.090 -0.438 2.915 1.00 92.81 186 SER A O 1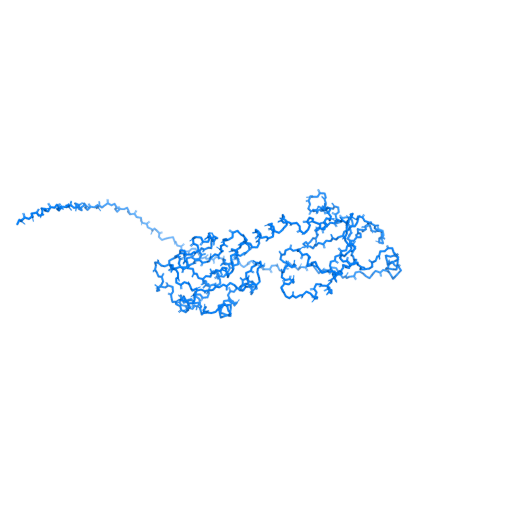
ATOM 1436 N N . LEU A 1 187 ? -6.939 -0.781 0.871 1.00 94.12 187 LEU A N 1
ATOM 1437 C CA . LEU A 1 187 ? -8.007 -1.676 1.337 1.00 94.12 187 LEU A CA 1
ATOM 1438 C C . LEU A 1 187 ? -7.447 -2.983 1.920 1.00 94.12 187 LEU A C 1
ATOM 1440 O O . LEU A 1 187 ? -7.968 -3.491 2.915 1.00 94.12 187 LEU A O 1
ATOM 1444 N N . VAL A 1 188 ? -6.390 -3.531 1.316 1.00 91.69 188 VAL A N 1
ATOM 1445 C CA . VAL A 1 188 ? -5.701 -4.725 1.829 1.00 91.69 188 VAL A CA 1
ATOM 1446 C C . VAL A 1 188 ? -5.033 -4.421 3.172 1.00 91.69 188 VAL A C 1
ATOM 1448 O O . VAL A 1 188 ? -5.200 -5.187 4.118 1.00 91.69 188 VAL A O 1
ATOM 1451 N N . TYR A 1 189 ? -4.343 -3.287 3.291 1.00 95.25 189 TYR A N 1
ATOM 1452 C CA . TYR A 1 189 ? -3.672 -2.873 4.524 1.00 95.25 189 TYR A CA 1
ATOM 1453 C C . TYR A 1 189 ? -4.669 -2.638 5.656 1.00 95.25 189 TYR A C 1
ATOM 1455 O O . TYR A 1 189 ? -4.496 -3.189 6.738 1.00 95.25 189 TYR A O 1
ATOM 1463 N N . LEU A 1 190 ? -5.776 -1.934 5.401 1.00 97.88 190 LEU A N 1
ATOM 1464 C CA . LEU A 1 190 ? -6.849 -1.764 6.385 1.00 97.88 190 LEU A CA 1
ATOM 1465 C C . LEU A 1 190 ? -7.475 -3.097 6.812 1.00 97.88 190 LEU A C 1
ATOM 1467 O O . LEU A 1 190 ? -7.852 -3.249 7.973 1.00 97.88 190 LEU A O 1
ATOM 1471 N N . ARG A 1 191 ? -7.558 -4.087 5.914 1.00 97.69 191 ARG A N 1
ATOM 1472 C CA . ARG A 1 191 ? -8.019 -5.436 6.273 1.00 97.69 191 ARG A CA 1
ATOM 1473 C C . ARG A 1 191 ? -7.034 -6.119 7.216 1.00 97.69 191 ARG A C 1
ATOM 1475 O O . ARG A 1 191 ? -7.459 -6.627 8.247 1.00 97.69 191 ARG A O 1
ATOM 1482 N N . LYS A 1 192 ? -5.735 -6.055 6.911 1.00 96.12 192 LYS A N 1
ATOM 1483 C CA . LYS A 1 192 ? -4.667 -6.579 7.774 1.00 96.12 192 LYS A CA 1
ATOM 1484 C C . LYS A 1 192 ? -4.611 -5.875 9.134 1.00 96.12 192 LYS A C 1
ATOM 1486 O O . LYS A 1 192 ? -4.449 -6.542 10.150 1.00 96.12 192 LYS A O 1
ATOM 1491 N N . ILE A 1 193 ? -4.842 -4.561 9.184 1.00 97.62 193 ILE A N 1
ATOM 1492 C CA . ILE A 1 193 ? -5.015 -3.825 10.448 1.00 97.62 193 ILE A CA 1
ATOM 1493 C C . ILE A 1 193 ? -6.224 -4.371 11.223 1.00 97.62 193 ILE A C 1
ATOM 1495 O O . ILE A 1 193 ? -6.128 -4.593 12.427 1.00 97.62 193 ILE A O 1
ATOM 1499 N N . GLY A 1 194 ? -7.352 -4.630 10.555 1.00 97.75 194 GLY A N 1
ATOM 1500 C CA . GLY A 1 194 ? -8.538 -5.225 11.182 1.00 97.75 194 GLY A CA 1
ATOM 1501 C C . GLY A 1 194 ? -8.312 -6.645 11.720 1.00 97.75 194 GLY A C 1
ATOM 1502 O O . GLY A 1 194 ? -8.827 -6.987 12.789 1.00 97.75 194 GLY A O 1
ATOM 1503 N N . GLU A 1 195 ? -7.518 -7.456 11.018 1.00 97.25 195 GLU A N 1
ATOM 1504 C CA . GLU A 1 195 ? -7.058 -8.774 11.480 1.00 97.25 195 GLU A CA 1
ATOM 1505 C C . GLU A 1 195 ? -6.197 -8.633 12.746 1.00 97.25 195 GLU A C 1
ATOM 1507 O O . GLU A 1 195 ? -6.518 -9.245 13.768 1.00 97.25 195 GLU A O 1
ATOM 1512 N N . ALA A 1 196 ? -5.188 -7.752 12.727 1.00 97.81 196 ALA A N 1
ATOM 1513 C CA . ALA A 1 196 ? -4.322 -7.480 13.878 1.00 97.81 196 ALA A CA 1
ATOM 1514 C C . ALA A 1 196 ? -5.115 -6.968 15.095 1.00 97.81 196 ALA A C 1
ATOM 1516 O O . ALA A 1 196 ? -4.907 -7.426 16.216 1.00 97.81 196 ALA A O 1
ATOM 1517 N N . MET A 1 197 ? -6.090 -6.076 14.886 1.00 97.31 197 MET A N 1
ATOM 1518 C CA . MET A 1 197 ? -6.992 -5.602 15.945 1.00 97.31 197 MET A CA 1
ATOM 1519 C C . MET A 1 197 ? -7.847 -6.717 16.536 1.00 97.31 197 MET A C 1
ATOM 1521 O O . MET A 1 197 ? -8.079 -6.746 17.744 1.00 97.31 197 MET A O 1
ATOM 1525 N N . SER A 1 198 ? -8.337 -7.630 15.698 1.00 96.69 198 SER A N 1
ATOM 1526 C CA . SER A 1 198 ? -9.137 -8.762 16.164 1.00 96.69 198 SER A CA 1
ATOM 1527 C C . SER A 1 198 ? -8.292 -9.717 17.006 1.00 96.69 198 SER A C 1
ATOM 1529 O O . SER A 1 198 ? -8.748 -10.144 18.066 1.00 96.69 198 SER A O 1
ATOM 1531 N N . ALA A 1 199 ? -7.048 -9.979 16.592 1.00 97.88 199 ALA A N 1
ATOM 1532 C CA . ALA A 1 199 ? -6.090 -10.777 17.353 1.00 97.88 199 ALA A CA 1
ATOM 1533 C C . ALA A 1 199 ? -5.712 -10.113 18.689 1.00 97.88 199 ALA A C 1
ATOM 1535 O O . ALA A 1 199 ? -5.786 -10.758 19.736 1.00 97.88 199 ALA A O 1
ATOM 1536 N N . PHE A 1 200 ? -5.408 -8.809 18.677 1.00 97.94 200 PHE A N 1
ATOM 1537 C CA . PHE A 1 200 ? -5.163 -8.029 19.892 1.00 97.94 200 PHE A CA 1
ATOM 1538 C C . PHE A 1 200 ? -6.349 -8.125 20.856 1.00 97.94 200 PHE A C 1
ATOM 1540 O O . PHE A 1 200 ? -6.179 -8.396 22.043 1.00 97.94 200 PHE A O 1
ATOM 1547 N N . SER A 1 201 ? -7.566 -7.930 20.349 1.00 97.00 201 SER A N 1
ATOM 1548 C CA . SER A 1 201 ? -8.775 -7.924 21.169 1.00 97.00 201 SER A CA 1
ATOM 1549 C C . SER A 1 201 ? -9.058 -9.293 21.792 1.00 97.00 201 SER A C 1
ATOM 1551 O O . SER A 1 201 ? -9.404 -9.366 22.971 1.00 97.00 201 SER A O 1
ATOM 1553 N N . ALA A 1 202 ? -8.824 -10.378 21.048 1.00 97.12 202 ALA A N 1
ATOM 1554 C CA . ALA A 1 202 ? -8.919 -11.738 21.571 1.00 97.12 202 ALA A CA 1
ATOM 1555 C C . ALA A 1 202 ? -7.923 -11.990 22.719 1.00 97.12 202 ALA A C 1
ATOM 1557 O O . ALA A 1 202 ? -8.285 -12.617 23.713 1.00 97.12 202 ALA A O 1
ATOM 1558 N N . ALA A 1 203 ? -6.702 -11.451 22.623 1.00 97.94 203 ALA A N 1
ATOM 1559 C CA . ALA A 1 203 ? -5.691 -11.552 23.677 1.00 97.94 203 ALA A CA 1
ATOM 1560 C C . ALA A 1 203 ? -5.976 -10.649 24.898 1.00 97.94 203 ALA A C 1
ATOM 1562 O O . ALA A 1 203 ? -5.520 -10.947 25.998 1.00 97.94 203 ALA A O 1
ATOM 1563 N N . ASN A 1 204 ? -6.747 -9.567 24.729 1.00 97.88 204 ASN A N 1
ATOM 1564 C CA . ASN A 1 204 ? -6.963 -8.520 25.738 1.00 97.88 204 ASN A CA 1
ATOM 1565 C C . ASN A 1 204 ? -8.430 -8.411 26.197 1.00 97.88 204 ASN A C 1
ATOM 1567 O O . ASN A 1 204 ? -8.969 -7.312 26.359 1.00 97.88 204 ASN A O 1
ATOM 1571 N N . LEU A 1 205 ? -9.099 -9.548 26.418 1.00 97.12 205 LEU A N 1
ATOM 1572 C CA . LEU A 1 205 ? -10.462 -9.610 26.974 1.00 97.12 205 LEU A CA 1
ATOM 1573 C C . LEU A 1 205 ? -11.487 -8.747 26.208 1.00 97.12 205 LEU A C 1
ATOM 1575 O O . LEU A 1 205 ? -12.277 -8.018 26.815 1.00 97.12 205 LEU A O 1
ATOM 1579 N N . ASP A 1 206 ? -11.462 -8.818 24.876 1.00 96.44 206 ASP A N 1
ATOM 1580 C CA . ASP A 1 206 ? -12.377 -8.100 23.976 1.00 96.44 206 ASP A CA 1
ATOM 1581 C C . ASP A 1 206 ? -12.233 -6.560 24.050 1.00 96.44 206 ASP A C 1
ATOM 1583 O O . ASP A 1 206 ? -13.161 -5.800 23.752 1.00 96.44 206 ASP A O 1
ATOM 1587 N N . THR A 1 207 ? -11.050 -6.082 24.460 1.00 97.88 207 THR A N 1
ATOM 1588 C CA . THR A 1 207 ? -10.683 -4.656 24.549 1.00 97.88 207 THR A CA 1
ATOM 1589 C C . THR A 1 207 ? -9.951 -4.214 23.281 1.00 97.88 207 THR A C 1
ATOM 1591 O O . THR A 1 207 ? -9.109 -4.947 22.763 1.00 97.88 207 THR A O 1
ATOM 1594 N N . LEU A 1 208 ? -10.294 -3.042 22.740 1.00 97.75 208 LEU A N 1
ATOM 1595 C CA . LEU A 1 208 ? -9.569 -2.433 21.620 1.00 97.75 208 LEU A CA 1
ATOM 1596 C C . LEU A 1 208 ? -8.223 -1.854 22.094 1.00 97.75 208 LEU A C 1
ATOM 1598 O O . LEU A 1 208 ? -8.124 -1.441 23.251 1.00 97.75 208 LEU A O 1
ATOM 1602 N N . PRO A 1 209 ? -7.190 -1.819 21.234 1.00 97.44 209 PRO A N 1
ATOM 1603 C CA . PRO A 1 209 ? -5.888 -1.269 21.605 1.00 97.44 209 PRO A CA 1
ATOM 1604 C C . PRO A 1 209 ? -5.978 0.230 21.932 1.00 97.44 209 PRO A C 1
ATOM 1606 O O . PRO A 1 209 ? -6.917 0.900 21.489 1.00 97.44 209 PRO A O 1
ATOM 1609 N N . PRO A 1 210 ? -4.997 0.780 22.665 1.00 97.44 210 PRO A N 1
ATOM 1610 C CA . PRO A 1 210 ? -4.749 2.215 22.686 1.00 97.44 210 PRO A CA 1
ATOM 1611 C C . PRO A 1 210 ? -4.485 2.729 21.266 1.00 97.44 210 PRO A C 1
ATOM 1613 O O . PRO A 1 210 ? -3.669 2.165 20.533 1.00 97.44 210 PRO A O 1
ATOM 1616 N N . MET A 1 211 ? -5.224 3.751 20.850 1.00 96.19 211 MET A N 1
ATOM 1617 C CA . MET A 1 211 ? -5.212 4.271 19.478 1.00 96.19 211 MET A CA 1
ATOM 1618 C C . MET A 1 211 ? -5.549 5.765 19.430 1.00 96.19 211 MET A C 1
ATOM 1620 O O . MET A 1 211 ? -6.179 6.233 18.480 1.00 96.19 211 MET A O 1
ATOM 1624 N N . ASP A 1 212 ? -5.131 6.509 20.457 1.00 93.56 212 ASP A N 1
ATOM 1625 C CA . ASP A 1 212 ? -5.273 7.966 20.507 1.00 93.56 212 ASP A CA 1
ATOM 1626 C C . ASP A 1 212 ? -4.405 8.635 19.432 1.00 93.56 212 ASP A C 1
ATOM 1628 O O . ASP A 1 212 ? -4.789 9.639 18.831 1.00 93.56 212 ASP A O 1
ATOM 1632 N N . THR A 1 213 ? -3.269 8.008 19.109 1.00 91.75 213 THR A N 1
ATOM 1633 C CA . THR A 1 213 ? -2.424 8.366 17.967 1.00 91.75 213 THR A CA 1
ATOM 1634 C C . THR A 1 213 ? -2.148 7.167 17.058 1.00 91.75 213 THR A C 1
ATOM 1636 O O . THR A 1 213 ? -2.205 6.007 17.468 1.00 91.75 213 THR A O 1
ATOM 1639 N N . ALA A 1 214 ? -1.782 7.437 15.801 1.00 89.62 214 ALA A N 1
ATOM 1640 C CA . ALA A 1 214 ? -1.376 6.381 14.871 1.00 89.62 214 ALA A CA 1
ATOM 1641 C C . ALA A 1 214 ? -0.101 5.644 15.318 1.00 89.62 214 ALA A C 1
ATOM 1643 O O . ALA A 1 214 ? 0.068 4.462 15.019 1.00 89.62 214 ALA A O 1
ATOM 1644 N N . PHE A 1 215 ? 0.783 6.333 16.046 1.00 89.81 215 PHE A N 1
ATOM 1645 C CA . PHE A 1 215 ? 1.996 5.743 16.605 1.00 89.81 215 PHE A CA 1
ATOM 1646 C C . PHE A 1 215 ? 1.670 4.733 17.709 1.00 89.81 215 PHE A C 1
ATOM 1648 O O . PHE A 1 215 ? 2.152 3.604 17.659 1.00 89.81 215 PHE A O 1
ATOM 1655 N N . GLU A 1 216 ? 0.797 5.099 18.650 1.00 92.19 216 GLU A N 1
ATOM 1656 C CA . GLU A 1 216 ? 0.343 4.189 19.708 1.00 92.19 216 GLU A CA 1
ATOM 1657 C C . GLU A 1 216 ? -0.408 2.985 19.140 1.00 92.19 216 GLU A C 1
ATOM 1659 O O . GLU A 1 216 ? -0.137 1.849 19.534 1.00 92.19 216 GLU A O 1
ATOM 1664 N N . ALA A 1 217 ? -1.299 3.212 18.167 1.00 93.88 217 ALA A N 1
ATOM 1665 C CA . ALA A 1 217 ? -2.015 2.129 17.502 1.00 93.88 217 ALA A CA 1
ATOM 1666 C C . ALA A 1 217 ? -1.038 1.134 16.862 1.00 93.88 217 ALA A C 1
ATOM 1668 O O . ALA A 1 217 ? -1.164 -0.073 17.063 1.00 93.88 217 ALA A O 1
ATOM 1669 N N . ARG A 1 218 ? -0.022 1.633 16.143 1.00 93.69 218 ARG A N 1
ATOM 1670 C CA . ARG A 1 218 ? 1.038 0.793 15.578 1.00 93.69 218 ARG A CA 1
ATOM 1671 C C . ARG A 1 218 ? 1.784 0.034 16.672 1.00 93.69 218 ARG A C 1
ATOM 1673 O O . ARG A 1 218 ? 1.889 -1.180 16.568 1.00 93.69 218 ARG A O 1
ATOM 1680 N N . GLN A 1 219 ? 2.268 0.709 17.713 1.00 94.00 219 GLN A N 1
ATOM 1681 C CA . GLN A 1 219 ? 3.065 0.081 18.772 1.00 94.00 219 GLN A CA 1
ATOM 1682 C C . GLN A 1 219 ? 2.334 -1.100 19.433 1.00 94.00 219 GLN A C 1
ATOM 1684 O O . GLN A 1 219 ? 2.953 -2.115 19.741 1.00 94.00 219 GLN A O 1
ATOM 1689 N N . ASN A 1 220 ? 1.016 -0.984 19.612 1.00 96.75 220 ASN A N 1
ATOM 1690 C CA . ASN A 1 220 ? 0.190 -2.032 20.213 1.00 96.75 220 ASN A CA 1
ATOM 1691 C C . ASN A 1 220 ? -0.204 -3.148 19.231 1.00 96.75 220 ASN A C 1
ATOM 1693 O O . ASN A 1 220 ? -0.455 -4.273 19.657 1.00 96.75 220 ASN A O 1
ATOM 1697 N N . LEU A 1 221 ? -0.282 -2.852 17.931 1.00 96.62 221 LEU A N 1
ATOM 1698 C CA . LEU A 1 221 ? -0.735 -3.797 16.906 1.00 96.62 221 LEU A CA 1
ATOM 1699 C C . LEU A 1 221 ? 0.403 -4.473 16.135 1.00 96.62 221 LEU A C 1
ATOM 1701 O O . LEU A 1 221 ? 0.161 -5.487 15.485 1.00 96.62 221 LEU A O 1
ATOM 1705 N N . GLU A 1 222 ? 1.626 -3.946 16.194 1.00 93.19 222 GLU A N 1
ATOM 1706 C CA . GLU A 1 222 ? 2.760 -4.419 15.395 1.00 93.19 222 GLU A CA 1
ATOM 1707 C C . GLU A 1 222 ? 3.093 -5.890 15.684 1.00 93.19 222 GLU A C 1
ATOM 1709 O O . GLU A 1 222 ? 3.283 -6.658 14.744 1.00 93.19 222 GLU A O 1
ATOM 1714 N N . SER A 1 223 ? 3.033 -6.322 16.950 1.00 96.56 223 SER A N 1
ATOM 1715 C CA . SER A 1 223 ? 3.248 -7.723 17.355 1.00 96.56 223 SER A CA 1
ATOM 1716 C C . SER A 1 223 ? 2.159 -8.694 16.879 1.00 96.56 223 SER A C 1
ATOM 1718 O O . SER A 1 223 ? 2.397 -9.898 16.821 1.00 96.56 223 SER A O 1
ATOM 1720 N N . PHE A 1 224 ? 0.979 -8.182 16.525 1.00 96.88 224 PHE A N 1
ATOM 1721 C CA . PHE A 1 224 ? -0.144 -8.949 15.976 1.00 96.88 224 PHE A CA 1
ATOM 1722 C C . PHE A 1 224 ? -0.240 -8.835 14.449 1.00 96.88 224 PHE A C 1
ATOM 1724 O O . PHE A 1 224 ? -1.187 -9.341 13.847 1.00 96.88 224 PHE A O 1
ATOM 1731 N N . SER A 1 225 ? 0.716 -8.150 13.820 1.00 93.12 225 SER A N 1
ATOM 1732 C CA . SER A 1 225 ? 0.770 -7.931 12.380 1.00 93.12 225 SER A CA 1
ATOM 1733 C C . SER A 1 225 ? 1.934 -8.690 11.750 1.00 93.12 225 SER A C 1
ATOM 1735 O O . SER A 1 225 ? 2.973 -8.887 12.370 1.00 93.12 225 SER A O 1
ATOM 1737 N N . GLU A 1 226 ? 1.784 -9.087 10.487 1.00 82.75 226 GLU A N 1
ATOM 1738 C CA . GLU A 1 226 ? 2.867 -9.733 9.733 1.00 82.75 226 GLU A CA 1
ATOM 1739 C C . GLU A 1 226 ? 3.987 -8.741 9.362 1.00 82.75 226 GLU A C 1
ATOM 1741 O O . GLU A 1 226 ? 5.129 -9.141 9.143 1.00 82.75 226 GLU A O 1
ATOM 1746 N N . ASN A 1 227 ? 3.664 -7.447 9.237 1.00 84.50 227 ASN A N 1
ATOM 1747 C CA . ASN A 1 227 ? 4.587 -6.423 8.753 1.00 84.50 227 ASN A CA 1
ATOM 1748 C C . ASN A 1 227 ? 4.170 -5.018 9.216 1.00 84.50 227 ASN A C 1
ATOM 1750 O O . ASN A 1 227 ? 3.038 -4.599 8.986 1.00 84.50 227 ASN A O 1
ATOM 1754 N N . ALA A 1 228 ? 5.111 -4.239 9.755 1.00 82.81 228 ALA A N 1
ATOM 1755 C CA . ALA A 1 228 ? 4.896 -2.852 10.169 1.00 82.81 228 ALA A CA 1
ATOM 1756 C C . ALA A 1 228 ? 4.516 -1.891 9.022 1.00 82.81 228 ALA A C 1
ATOM 1758 O O . ALA A 1 228 ? 3.948 -0.822 9.255 1.00 82.81 228 ALA A O 1
ATOM 1759 N N . ALA A 1 229 ? 4.805 -2.255 7.771 1.00 84.62 229 ALA A N 1
ATOM 1760 C CA . ALA A 1 229 ? 4.462 -1.454 6.599 1.00 84.62 229 ALA A CA 1
ATOM 1761 C C . ALA A 1 229 ? 2.945 -1.277 6.412 1.00 84.62 229 ALA A C 1
ATOM 1763 O O . ALA A 1 229 ? 2.529 -0.299 5.793 1.00 84.62 229 ALA A O 1
ATOM 1764 N N . ILE A 1 230 ? 2.112 -2.168 6.972 1.00 92.19 230 ILE A N 1
ATOM 1765 C CA . ILE A 1 230 ? 0.649 -2.085 6.823 1.00 92.19 230 ILE A CA 1
ATOM 1766 C C . ILE A 1 230 ? 0.044 -0.849 7.502 1.00 92.19 230 ILE A C 1
ATOM 1768 O O . ILE A 1 230 ? -1.075 -0.470 7.179 1.00 92.19 230 ILE A O 1
ATOM 1772 N N . PHE A 1 231 ? 0.765 -0.211 8.432 1.00 91.69 231 PHE A N 1
ATOM 1773 C CA . PHE A 1 231 ? 0.295 0.979 9.155 1.00 91.69 231 PHE A CA 1
ATOM 1774 C C . PHE A 1 231 ? 0.518 2.289 8.385 1.00 91.69 231 PHE A C 1
ATOM 1776 O O . PHE A 1 231 ? 0.099 3.354 8.845 1.00 91.69 231 PHE A O 1
ATOM 1783 N N . ILE A 1 232 ? 1.151 2.222 7.212 1.00 89.25 232 ILE A N 1
ATOM 1784 C CA . ILE A 1 232 ? 1.427 3.370 6.350 1.00 89.25 232 ILE A CA 1
ATOM 1785 C C . ILE A 1 232 ? 0.523 3.312 5.117 1.00 89.25 232 ILE A C 1
ATOM 1787 O O . ILE A 1 232 ? 0.461 2.298 4.425 1.00 89.25 232 ILE A O 1
ATOM 1791 N N . GLN A 1 233 ? -0.167 4.415 4.828 1.00 87.75 233 GLN A N 1
ATOM 1792 C CA . GLN A 1 233 ? -1.024 4.550 3.659 1.00 87.75 233 GLN A CA 1
ATOM 1793 C C . GLN A 1 233 ? -0.171 4.476 2.378 1.00 87.75 233 GLN A C 1
ATOM 1795 O O . GLN A 1 233 ? 0.709 5.321 2.159 1.00 87.75 233 GLN A O 1
ATOM 1800 N N . PRO A 1 234 ? -0.434 3.497 1.493 1.00 81.56 234 PRO A N 1
ATOM 1801 C CA . PRO A 1 234 ? 0.244 3.422 0.209 1.00 81.56 234 PRO A CA 1
ATOM 1802 C C . PRO A 1 234 ? -0.219 4.589 -0.659 1.00 81.56 234 PRO A C 1
ATOM 1804 O O . PRO A 1 234 ? -1.409 4.887 -0.727 1.00 81.56 234 PRO A O 1
ATOM 1807 N N . GLY A 1 235 ? 0.709 5.274 -1.322 1.00 80.12 235 GLY A N 1
ATOM 1808 C CA . GLY A 1 235 ? 0.358 6.507 -2.035 1.00 80.12 235 GLY A CA 1
ATOM 1809 C C . GLY A 1 235 ? 1.062 7.716 -1.446 1.00 80.12 235 GLY A C 1
ATOM 1810 O O . GLY A 1 235 ? 1.866 8.357 -2.121 1.00 80.12 235 GLY A O 1
ATOM 1811 N N . THR A 1 236 ? 0.752 7.971 -0.179 1.00 77.00 236 THR A N 1
ATOM 1812 C CA . THR A 1 236 ? 1.051 9.218 0.534 1.00 77.00 236 THR A CA 1
ATOM 1813 C C . THR A 1 236 ? 2.207 9.068 1.518 1.00 77.00 236 THR A C 1
ATOM 1815 O O . THR A 1 236 ? 2.832 10.057 1.887 1.00 77.00 236 THR A O 1
ATOM 1818 N N . ASN A 1 237 ? 2.527 7.832 1.927 1.00 76.50 237 ASN A N 1
ATOM 1819 C CA . ASN A 1 237 ? 3.488 7.528 2.993 1.00 76.50 237 ASN A CA 1
ATOM 1820 C C . ASN A 1 237 ? 3.128 8.172 4.348 1.00 76.50 237 ASN A C 1
ATOM 1822 O O . ASN A 1 237 ? 3.953 8.229 5.259 1.00 76.50 237 ASN A O 1
ATOM 1826 N N . SER A 1 238 ? 1.883 8.623 4.502 1.00 83.94 238 SER A N 1
ATOM 1827 C CA . SER A 1 238 ? 1.324 9.065 5.775 1.00 83.94 238 SER A CA 1
ATOM 1828 C C . SER A 1 238 ? 0.807 7.856 6.558 1.00 83.94 238 SER A C 1
ATOM 1830 O O . SER A 1 238 ? 0.338 6.895 5.949 1.00 83.94 238 SER A O 1
ATOM 1832 N N . PRO A 1 239 ? 0.846 7.859 7.896 1.00 92.12 239 PRO A N 1
ATOM 1833 C CA . PRO A 1 239 ? 0.221 6.794 8.668 1.00 92.12 239 PRO A CA 1
ATOM 1834 C C . PRO A 1 239 ? -1.302 6.799 8.477 1.00 92.12 239 PRO A C 1
ATOM 1836 O O . PRO A 1 239 ? -1.914 7.860 8.309 1.00 92.12 239 PRO A O 1
ATOM 1839 N N . PHE A 1 240 ? -1.927 5.622 8.549 1.00 96.19 240 PHE A N 1
ATOM 1840 C CA . PHE A 1 240 ? -3.383 5.558 8.701 1.00 96.19 240 PHE A CA 1
ATOM 1841 C C . PHE A 1 240 ? -3.808 6.272 9.987 1.00 96.19 240 PHE A C 1
ATOM 1843 O O . PHE A 1 240 ? -3.097 6.252 10.993 1.00 96.19 240 PHE A O 1
ATOM 1850 N N . LYS A 1 241 ? -4.981 6.903 9.958 1.00 97.06 241 LYS A N 1
ATOM 1851 C CA . LYS A 1 241 ? -5.573 7.532 11.139 1.00 97.06 241 LYS A CA 1
ATOM 1852 C C . LYS A 1 241 ? -6.503 6.555 11.842 1.00 97.06 241 LYS A C 1
ATOM 1854 O O . LYS A 1 241 ? -7.100 5.685 11.209 1.00 97.06 241 LYS A O 1
ATOM 1859 N N . PHE A 1 242 ? -6.631 6.730 13.150 1.00 97.50 242 PHE A N 1
ATOM 1860 C CA . PHE A 1 242 ? -7.435 5.890 14.027 1.00 97.50 242 PHE A CA 1
ATOM 1861 C C . PHE A 1 242 ? -8.443 6.752 14.784 1.00 97.50 242 PHE A C 1
ATOM 1863 O O . PHE A 1 242 ? -8.217 7.942 14.976 1.00 97.50 242 PHE A O 1
ATOM 1870 N N . ASN A 1 243 ? -9.576 6.165 15.165 1.00 97.44 243 ASN A N 1
ATOM 1871 C CA . ASN A 1 243 ? -10.610 6.856 15.928 1.00 97.44 243 ASN A CA 1
ATOM 1872 C C . ASN A 1 243 ? -10.300 6.822 17.441 1.00 97.44 243 ASN A C 1
ATOM 1874 O O . ASN A 1 243 ? -10.551 5.790 18.075 1.00 97.44 243 ASN A O 1
ATOM 1878 N N . PRO A 1 244 ? -9.832 7.930 18.048 1.00 96.94 244 PRO A N 1
ATOM 1879 C CA . PRO A 1 244 ? -9.384 7.948 19.443 1.00 96.94 244 PRO A CA 1
ATOM 1880 C C . PRO A 1 244 ? -10.510 7.614 20.431 1.00 96.94 244 PRO A C 1
ATOM 1882 O O . PRO A 1 244 ? -10.276 7.027 21.480 1.00 96.94 244 PRO A O 1
ATOM 1885 N N . ILE A 1 245 ? -11.777 7.868 20.084 1.00 96.12 245 ILE A N 1
ATOM 1886 C CA . ILE A 1 245 ? -12.916 7.570 20.969 1.00 96.12 245 ILE A CA 1
ATOM 1887 C C . ILE A 1 245 ? -13.058 6.068 21.238 1.00 96.12 245 ILE A C 1
ATOM 1889 O O . ILE A 1 245 ? -13.656 5.678 22.246 1.00 96.12 245 ILE A O 1
ATOM 1893 N N . LEU A 1 246 ? -12.539 5.221 20.349 1.00 96.50 246 LEU A N 1
ATOM 1894 C CA . LEU A 1 246 ? -12.557 3.769 20.505 1.00 96.50 246 LEU A CA 1
ATOM 1895 C C . LEU A 1 246 ? -11.352 3.235 21.294 1.00 96.50 246 LEU A C 1
ATOM 1897 O O . LEU A 1 246 ? -11.384 2.063 21.678 1.00 96.50 246 LEU A O 1
ATOM 1901 N N . SER A 1 247 ? -10.352 4.080 21.574 1.00 97.44 247 SER A N 1
ATOM 1902 C CA . SER A 1 247 ? -9.135 3.738 22.316 1.00 97.44 247 SER A CA 1
ATOM 1903 C C . SER A 1 247 ? -9.471 3.072 23.649 1.00 97.44 247 SER A C 1
ATOM 1905 O O . SER A 1 247 ? -10.278 3.579 24.434 1.00 97.44 247 SER A O 1
ATOM 1907 N N . GLY A 1 248 ? -8.929 1.869 23.865 1.00 97.00 248 GLY A N 1
ATOM 1908 C CA . GLY A 1 248 ? -9.100 1.114 25.111 1.00 97.00 248 GLY A CA 1
ATOM 1909 C C . GLY A 1 248 ? -10.533 0.664 25.431 1.00 97.00 248 GLY A C 1
ATOM 1910 O O . GLY A 1 248 ? -10.797 0.188 26.538 1.00 97.00 248 GLY A O 1
ATOM 1911 N N . ARG A 1 249 ? -11.505 0.811 24.517 1.00 97.25 249 ARG A N 1
ATOM 1912 C CA . ARG A 1 249 ? -12.899 0.429 24.794 1.00 97.25 249 ARG A CA 1
ATOM 1913 C C . ARG A 1 249 ? -13.141 -1.059 24.565 1.00 97.25 249 ARG A C 1
ATOM 1915 O O . ARG A 1 249 ? -12.698 -1.639 23.577 1.00 97.25 249 ARG A O 1
ATOM 1922 N N . LYS A 1 250 ? -13.952 -1.667 25.436 1.00 96.69 250 LYS A N 1
ATOM 1923 C CA . LYS A 1 250 ? -14.468 -3.030 25.238 1.00 96.69 250 LYS A CA 1
ATOM 1924 C C . LYS A 1 250 ? -15.483 -3.078 24.101 1.00 96.69 250 LYS A C 1
ATOM 1926 O O . LYS A 1 250 ? -16.412 -2.265 24.068 1.00 96.69 250 LYS A O 1
ATOM 1931 N N . ARG A 1 251 ? -15.380 -4.076 23.220 1.00 93.12 251 ARG A N 1
ATOM 1932 C CA . ARG A 1 251 ? -16.300 -4.258 22.081 1.00 93.12 251 ARG A CA 1
ATOM 1933 C C . ARG A 1 251 ? -17.742 -4.480 22.534 1.00 93.12 251 ARG A C 1
ATOM 1935 O O . ARG A 1 251 ? -18.664 -3.969 21.898 1.00 93.12 251 ARG A O 1
ATOM 1942 N N . ALA A 1 252 ? -17.952 -5.121 23.685 1.00 93.31 252 ALA A N 1
ATOM 1943 C CA . ALA A 1 252 ? -19.272 -5.259 24.306 1.00 93.31 252 ALA A CA 1
ATOM 1944 C C . ALA A 1 252 ? -19.985 -3.912 24.561 1.00 93.31 252 ALA A C 1
ATOM 1946 O O . ALA A 1 252 ? -21.204 -3.832 24.418 1.00 93.31 252 ALA A O 1
ATOM 1947 N N . HIS A 1 253 ? -19.247 -2.837 24.868 1.00 94.56 253 HIS A N 1
ATOM 1948 C CA . HIS A 1 253 ? -19.812 -1.494 25.085 1.00 94.56 253 HIS A CA 1
ATOM 1949 C C . HIS A 1 253 ? -20.106 -0.745 23.773 1.00 94.56 253 HIS A C 1
ATOM 1951 O O . HIS A 1 253 ? -20.644 0.363 23.781 1.00 94.56 253 HIS A O 1
ATOM 1957 N N . LEU A 1 254 ? -19.746 -1.341 22.636 1.00 92.56 254 LEU A N 1
ATOM 1958 C CA . LEU A 1 254 ? -19.935 -0.798 21.295 1.00 92.56 254 LEU A CA 1
ATOM 1959 C C . LEU A 1 254 ? -21.004 -1.577 20.505 1.00 92.56 254 LEU A C 1
ATOM 1961 O O . LEU A 1 254 ? -21.107 -1.440 19.284 1.00 92.56 254 LEU A O 1
ATOM 1965 N N . ARG A 1 255 ? -21.828 -2.390 21.182 1.00 87.25 255 ARG A N 1
ATOM 1966 C CA . ARG A 1 255 ? -22.970 -3.077 20.558 1.00 87.25 255 ARG A CA 1
ATOM 1967 C C . ARG A 1 255 ? -23.901 -2.062 19.880 1.00 87.25 255 ARG A C 1
ATOM 1969 O O . ARG A 1 255 ? -24.168 -0.992 20.417 1.00 87.25 255 ARG A O 1
ATOM 1976 N N . GLY A 1 256 ? -24.351 -2.384 18.667 1.00 88.56 256 GLY A N 1
ATOM 1977 C CA . GLY A 1 256 ? -25.157 -1.489 17.823 1.00 88.56 256 GLY A CA 1
ATOM 1978 C C . GLY A 1 256 ? -24.359 -0.440 17.035 1.00 88.56 256 GLY A C 1
ATOM 1979 O O . GLY A 1 256 ? -24.921 0.218 16.166 1.00 88.56 256 GLY A O 1
ATOM 1980 N N . LYS A 1 257 ? -23.044 -0.311 17.260 1.00 91.06 257 LYS A N 1
ATOM 1981 C CA . LYS A 1 257 ? -22.170 0.663 16.580 1.00 91.06 257 LYS A CA 1
ATOM 1982 C C . LYS A 1 257 ? -21.340 0.040 15.455 1.00 91.06 257 LYS A C 1
ATOM 1984 O O . LYS A 1 257 ? -20.208 0.441 15.211 1.00 91.06 257 LYS A O 1
ATOM 1989 N N . SER A 1 258 ? -21.886 -0.942 14.737 1.00 89.44 258 SER A N 1
ATOM 1990 C CA . SER A 1 258 ? -21.157 -1.694 13.697 1.00 89.44 258 SER A CA 1
ATOM 1991 C C . SER A 1 258 ? -20.628 -0.833 12.544 1.00 89.44 258 SER A C 1
ATOM 1993 O O . SER A 1 258 ? -19.732 -1.267 11.822 1.00 89.44 258 SER A O 1
ATOM 1995 N N . LEU A 1 259 ? -21.197 0.361 12.352 1.00 91.38 259 LEU A N 1
ATOM 1996 C CA . LEU A 1 259 ? -20.798 1.318 11.321 1.00 91.38 259 LEU A CA 1
ATOM 1997 C C . LEU A 1 259 ? -19.681 2.270 11.759 1.00 91.38 259 LEU A C 1
ATOM 1999 O O . LEU A 1 259 ? -19.181 3.007 10.913 1.00 91.38 259 LEU A O 1
ATOM 2003 N N . PHE A 1 260 ? -19.278 2.247 13.033 1.00 96.06 260 PHE A N 1
ATOM 2004 C CA . PHE A 1 260 ? -18.222 3.127 13.521 1.00 96.06 260 PHE A CA 1
ATOM 2005 C C . PHE A 1 260 ? -16.918 2.817 12.805 1.00 96.06 260 PHE A C 1
ATOM 2007 O O . PHE A 1 260 ? -16.539 1.654 12.648 1.00 96.06 260 PHE A O 1
ATOM 2014 N N . ILE A 1 261 ? -16.238 3.868 12.376 1.00 97.88 261 ILE A N 1
ATOM 2015 C CA . ILE A 1 261 ? -14.930 3.764 11.745 1.00 97.88 261 ILE A CA 1
ATOM 2016 C C . ILE A 1 261 ? -13.878 3.593 12.840 1.00 97.88 261 ILE A C 1
ATOM 2018 O O . ILE A 1 261 ? -13.845 4.375 13.792 1.00 97.88 261 ILE A O 1
ATOM 2022 N N . ILE A 1 262 ? -13.031 2.571 12.691 1.00 97.50 262 ILE A N 1
ATOM 2023 C CA . ILE A 1 262 ? -11.872 2.344 13.558 1.00 97.50 262 ILE A CA 1
ATOM 2024 C C . ILE A 1 262 ? -10.622 2.987 12.961 1.00 97.50 262 ILE A C 1
ATOM 2026 O O . ILE A 1 262 ? -9.931 3.721 13.660 1.00 97.50 262 ILE A O 1
ATOM 2030 N N . ALA A 1 263 ? -10.337 2.717 11.686 1.00 98.00 263 ALA A N 1
ATOM 2031 C CA . ALA A 1 263 ? -9.156 3.216 10.986 1.00 98.00 263 ALA A CA 1
ATOM 2032 C C . ALA A 1 263 ? -9.524 3.719 9.586 1.00 98.00 263 ALA A C 1
ATOM 2034 O O . ALA A 1 263 ? -10.493 3.242 8.991 1.00 98.00 263 ALA A O 1
ATOM 2035 N N . TYR A 1 264 ? -8.786 4.695 9.064 1.00 98.12 264 TYR A N 1
ATOM 2036 C CA . TYR A 1 264 ? -9.097 5.342 7.788 1.00 98.12 264 TYR A CA 1
ATOM 2037 C C . TYR A 1 264 ? -7.880 6.028 7.161 1.00 98.12 264 TYR A C 1
ATOM 2039 O O . TYR A 1 264 ? -6.898 6.342 7.837 1.00 98.12 264 TYR A O 1
ATOM 2047 N N . GLU A 1 265 ? -7.952 6.276 5.852 1.00 97.06 265 GLU A N 1
ATOM 2048 C CA . GLU A 1 265 ? -6.957 7.072 5.124 1.00 97.06 265 GLU A CA 1
ATOM 2049 C C . GLU A 1 265 ? -6.919 8.522 5.625 1.00 97.06 265 GLU A C 1
ATOM 2051 O O . GLU A 1 265 ? -7.954 9.192 5.716 1.00 97.06 265 GLU A O 1
ATOM 2056 N N . GLY A 1 266 ? -5.718 9.027 5.925 1.00 92.06 266 GLY A N 1
ATOM 2057 C CA . GLY A 1 266 ? -5.522 10.395 6.408 1.00 92.06 266 GLY A CA 1
ATOM 2058 C C . GLY A 1 266 ? -5.830 11.443 5.340 1.00 92.06 266 GLY A C 1
ATOM 2059 O O . GLY A 1 266 ? -6.466 12.461 5.636 1.00 92.06 266 GLY A O 1
ATOM 2060 N N . GLU A 1 267 ? -5.476 11.142 4.095 1.00 90.69 267 GLU A N 1
ATOM 2061 C CA . GLU A 1 267 ? -5.751 11.945 2.905 1.00 90.69 267 GLU A CA 1
ATOM 2062 C C . GLU A 1 267 ? -6.674 11.178 1.957 1.00 90.69 267 GLU A C 1
ATOM 2064 O O . GLU A 1 267 ? -6.594 9.951 1.859 1.00 90.69 267 GLU A O 1
ATOM 2069 N N . ALA A 1 268 ? -7.569 11.899 1.278 1.00 93.06 268 ALA A N 1
ATOM 2070 C CA . ALA A 1 268 ? -8.403 11.298 0.244 1.00 93.06 268 ALA A CA 1
ATOM 2071 C C . ALA A 1 268 ? -7.542 10.863 -0.947 1.00 93.06 268 ALA A C 1
ATOM 2073 O O . ALA A 1 268 ? -6.505 11.460 -1.234 1.00 93.06 268 ALA A O 1
ATOM 2074 N N . ALA A 1 269 ? -7.984 9.826 -1.650 1.00 89.44 269 ALA A N 1
ATOM 2075 C CA . ALA A 1 269 ? -7.378 9.437 -2.910 1.00 89.44 269 ALA A CA 1
ATOM 2076 C C . ALA A 1 269 ? -7.667 10.476 -4.011 1.00 89.44 269 ALA A C 1
ATOM 2078 O O . ALA A 1 269 ? -8.447 11.410 -3.825 1.00 89.44 269 ALA A O 1
ATOM 2079 N N . SER A 1 270 ? -7.043 10.304 -5.178 1.00 84.75 270 SER A N 1
ATOM 2080 C CA . SER A 1 270 ? -7.174 11.220 -6.322 1.00 84.75 270 SER A CA 1
ATOM 2081 C C . SER A 1 270 ? -8.607 11.392 -6.839 1.00 84.75 270 SER A C 1
ATOM 2083 O O . SER A 1 270 ? -8.923 12.428 -7.413 1.00 84.75 270 SER A O 1
ATOM 2085 N N . ASP A 1 271 ? -9.481 10.411 -6.612 1.00 86.19 271 ASP A N 1
ATOM 2086 C CA . ASP A 1 271 ? -10.910 10.456 -6.942 1.00 86.19 271 ASP A CA 1
ATOM 2087 C C . ASP A 1 271 ? -11.775 11.093 -5.831 1.00 86.19 271 ASP A C 1
ATOM 2089 O O . ASP A 1 271 ? -13.003 11.091 -5.913 1.00 86.19 271 ASP A O 1
ATOM 2093 N N . GLY A 1 272 ? -11.152 11.610 -4.766 1.00 92.75 272 GLY A N 1
ATOM 2094 C CA . GLY A 1 272 ? -11.820 12.175 -3.593 1.00 92.75 272 GLY A CA 1
ATOM 2095 C C . GLY A 1 272 ? -12.392 11.133 -2.626 1.00 92.75 272 GLY A C 1
ATOM 2096 O O . GLY A 1 272 ? -12.989 11.496 -1.613 1.00 92.75 272 GLY A O 1
ATOM 2097 N N . SER A 1 273 ? -12.226 9.838 -2.899 1.00 95.62 273 SER A N 1
ATOM 2098 C CA . SER A 1 273 ? -12.706 8.775 -2.019 1.00 95.62 273 SER A CA 1
ATOM 2099 C C . SER A 1 273 ? -11.723 8.473 -0.883 1.00 95.62 273 SER A C 1
ATOM 2101 O O . SER A 1 273 ? -10.531 8.772 -0.963 1.00 95.62 273 SER A O 1
ATOM 2103 N N . ARG A 1 274 ? -12.205 7.824 0.181 1.00 97.00 274 ARG A N 1
ATOM 2104 C CA . ARG A 1 274 ? -11.376 7.352 1.303 1.00 97.00 274 ARG A CA 1
ATOM 2105 C C . ARG A 1 274 ? -11.643 5.893 1.615 1.00 97.00 274 ARG A C 1
ATOM 2107 O O . ARG A 1 274 ? -12.797 5.479 1.714 1.00 97.00 274 ARG A O 1
ATOM 2114 N N . ALA A 1 275 ? -10.588 5.116 1.812 1.00 97.94 275 ALA A N 1
ATOM 2115 C CA . ALA A 1 275 ? -10.694 3.787 2.388 1.00 97.94 275 ALA A CA 1
ATOM 2116 C C . ALA A 1 275 ? -10.864 3.868 3.913 1.00 97.94 275 ALA A C 1
ATOM 2118 O O . ALA A 1 275 ? -10.190 4.640 4.601 1.00 97.94 275 ALA A O 1
ATOM 2119 N N . ILE A 1 276 ? -11.792 3.064 4.429 1.00 98.25 276 ILE A N 1
ATOM 2120 C CA . ILE A 1 276 ? -12.166 3.002 5.842 1.00 98.25 276 ILE A CA 1
ATOM 2121 C C . ILE A 1 276 ? -12.262 1.548 6.311 1.00 98.25 276 ILE A C 1
ATOM 2123 O O . ILE A 1 276 ? -12.715 0.673 5.570 1.00 98.25 276 ILE A O 1
ATOM 2127 N N . LEU A 1 277 ? -11.899 1.309 7.567 1.00 98.38 277 LEU A N 1
ATOM 2128 C CA . LEU A 1 277 ? -12.139 0.082 8.319 1.00 98.38 277 LEU A CA 1
ATOM 2129 C C . LEU A 1 277 ? -13.229 0.345 9.360 1.00 98.38 277 LEU A C 1
ATOM 2131 O O . LEU A 1 277 ? -13.097 1.237 10.199 1.00 98.38 277 LEU A O 1
ATOM 2135 N N . ARG A 1 278 ? -14.299 -0.449 9.328 1.00 97.81 278 ARG A N 1
ATOM 2136 C CA . ARG A 1 278 ? -15.421 -0.358 10.273 1.00 97.81 278 ARG A CA 1
ATOM 2137 C C . ARG A 1 278 ? -15.265 -1.333 11.438 1.00 97.81 278 ARG A C 1
ATOM 2139 O O . ARG A 1 278 ? -14.592 -2.352 1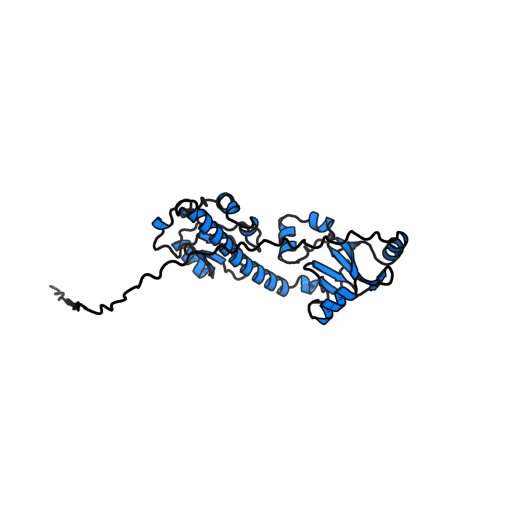1.318 1.00 97.81 278 ARG A O 1
ATOM 2146 N N . LEU A 1 279 ? -15.977 -1.071 12.534 1.00 95.88 279 LEU A N 1
ATOM 2147 C CA . LEU A 1 279 ? -15.973 -1.879 13.760 1.00 95.88 279 LEU A CA 1
ATOM 2148 C C . LEU A 1 279 ? -16.366 -3.346 13.542 1.00 95.88 279 LEU A C 1
ATOM 2150 O O . LEU A 1 279 ? -15.919 -4.233 14.264 1.00 95.88 279 LEU A O 1
ATOM 2154 N N . ASN A 1 280 ? -17.180 -3.621 12.525 1.00 94.50 280 ASN A N 1
ATOM 2155 C CA . ASN A 1 280 ? -17.535 -4.984 12.129 1.00 94.50 280 ASN A CA 1
ATOM 2156 C C . ASN A 1 280 ? -16.465 -5.692 11.272 1.00 94.50 280 ASN A C 1
ATOM 2158 O O . ASN A 1 280 ? -16.752 -6.749 10.716 1.00 94.50 280 ASN A O 1
ATOM 2162 N N . GLY A 1 281 ? -15.276 -5.104 11.111 1.00 95.44 281 GLY A N 1
ATOM 2163 C CA . GLY A 1 281 ? -14.175 -5.642 10.310 1.00 95.44 281 GLY A CA 1
ATOM 2164 C C . GLY A 1 281 ? -14.319 -5.424 8.801 1.00 95.44 281 GLY A C 1
ATOM 2165 O O . GLY A 1 281 ? -13.427 -5.797 8.042 1.00 95.44 281 GLY A O 1
ATOM 2166 N N . ARG A 1 282 ? -15.418 -4.819 8.327 1.00 97.19 282 ARG A N 1
ATOM 2167 C CA . ARG A 1 282 ? -15.580 -4.535 6.896 1.00 97.19 282 ARG A CA 1
ATOM 2168 C C . ARG A 1 282 ? -14.720 -3.347 6.490 1.00 97.19 282 ARG A C 1
ATOM 2170 O O . ARG A 1 282 ? -14.763 -2.292 7.124 1.00 97.19 282 ARG A O 1
ATOM 2177 N N . VAL A 1 283 ? -14.018 -3.515 5.377 1.00 97.94 283 VAL A N 1
ATOM 2178 C CA . VAL A 1 283 ? -13.246 -2.462 4.720 1.00 97.94 283 VAL A CA 1
ATOM 2179 C C . VAL A 1 283 ? -13.984 -2.023 3.464 1.00 97.94 283 VAL A C 1
ATOM 2181 O O . VAL A 1 283 ? -14.463 -2.864 2.703 1.00 97.94 283 VAL A O 1
ATOM 2184 N N . ALA A 1 284 ? -14.097 -0.717 3.256 1.00 97.00 284 ALA A N 1
ATOM 2185 C CA . ALA A 1 284 ? -14.744 -0.154 2.079 1.00 97.00 284 ALA A CA 1
ATOM 2186 C C . ALA A 1 284 ? -14.090 1.167 1.682 1.00 97.00 284 ALA A C 1
ATOM 2188 O O . ALA A 1 284 ? -13.537 1.868 2.526 1.00 97.00 284 ALA A O 1
ATOM 2189 N N . ARG A 1 285 ? -14.208 1.525 0.404 1.00 96.94 285 ARG A N 1
ATOM 2190 C CA . ARG A 1 285 ? -13.912 2.869 -0.094 1.00 96.94 285 ARG A CA 1
ATOM 2191 C C . ARG A 1 285 ? -15.219 3.659 -0.147 1.00 96.94 285 ARG A C 1
ATOM 2193 O O . ARG A 1 285 ? -16.238 3.133 -0.590 1.00 96.94 285 ARG A O 1
ATOM 2200 N N . VAL A 1 286 ? -15.217 4.880 0.375 1.00 97.44 286 VAL A N 1
ATOM 2201 C CA . VAL A 1 286 ? -16.403 5.740 0.473 1.00 97.44 286 VAL A CA 1
ATOM 2202 C C . VAL A 1 286 ? -16.156 7.064 -0.236 1.00 97.44 286 VAL A C 1
ATOM 2204 O O . VAL A 1 286 ? -15.048 7.590 -0.191 1.00 97.44 286 VAL A O 1
ATOM 2207 N N . SER A 1 287 ? -17.184 7.595 -0.899 1.00 97.19 287 SER A N 1
ATOM 2208 C CA . SER A 1 287 ? -17.138 8.934 -1.495 1.00 97.19 287 SER A CA 1
ATOM 2209 C C . SER A 1 287 ? -17.039 10.010 -0.415 1.00 97.19 287 SER A C 1
ATOM 2211 O O . SER A 1 287 ? -17.443 9.771 0.723 1.00 97.19 287 SER A O 1
ATOM 2213 N N . ASP A 1 288 ? -16.571 11.207 -0.769 1.00 95.94 288 ASP A N 1
ATOM 2214 C CA . ASP A 1 288 ? -16.417 12.305 0.195 1.00 95.94 288 ASP A CA 1
ATOM 2215 C C . ASP A 1 288 ? -17.731 12.648 0.926 1.00 95.94 288 ASP A C 1
ATOM 2217 O O . ASP A 1 288 ? -17.767 12.753 2.149 1.00 95.94 288 ASP A O 1
ATOM 2221 N N . LYS A 1 289 ? -18.865 12.669 0.211 1.00 96.44 289 LYS A N 1
ATOM 2222 C CA . LYS A 1 289 ? -20.191 12.872 0.823 1.00 96.44 289 LYS A CA 1
ATOM 2223 C C . LYS A 1 289 ? -20.510 11.826 1.900 1.00 96.44 289 LYS A C 1
ATOM 2225 O O . LYS A 1 289 ? -20.993 12.170 2.976 1.00 96.44 289 LYS A O 1
ATOM 2230 N N . MET A 1 290 ? -20.256 10.549 1.608 1.00 96.62 290 MET A N 1
ATOM 2231 C CA . MET A 1 290 ? -20.466 9.455 2.562 1.00 96.62 290 MET A CA 1
ATOM 2232 C C . MET A 1 290 ? -19.447 9.519 3.706 1.00 96.62 290 MET A C 1
ATOM 2234 O O . MET A 1 290 ? -19.781 9.220 4.849 1.00 96.62 290 MET A O 1
ATOM 2238 N N . TRP A 1 291 ? -18.213 9.935 3.415 1.00 96.75 291 TRP A N 1
ATOM 2239 C CA . TRP A 1 291 ? -17.178 10.158 4.416 1.00 96.75 291 TRP A CA 1
ATOM 2240 C C . TRP A 1 291 ? -17.613 11.202 5.447 1.00 96.75 291 TRP A C 1
ATOM 2242 O O . TRP A 1 291 ? -17.525 10.906 6.632 1.00 96.75 291 TRP A O 1
ATOM 2252 N N . GLN A 1 292 ? -18.165 12.351 5.039 1.00 96.50 292 GLN A N 1
ATOM 2253 C CA . GLN A 1 292 ? -18.650 13.367 5.987 1.00 96.50 292 GLN A CA 1
ATOM 2254 C C . GLN A 1 292 ? -19.739 12.816 6.923 1.00 96.50 292 GLN A C 1
ATOM 2256 O O . GLN A 1 292 ? -19.657 12.986 8.138 1.00 96.50 292 GLN A O 1
ATOM 2261 N N . GLN A 1 293 ? -20.704 12.062 6.382 1.00 95.81 293 GLN A N 1
ATOM 2262 C CA . GLN A 1 293 ? -21.759 11.415 7.179 1.00 95.81 293 GLN A CA 1
ATOM 2263 C C . GLN A 1 293 ? -21.186 10.403 8.185 1.00 95.81 293 GLN A C 1
ATOM 2265 O O . GLN A 1 293 ? -21.589 10.336 9.351 1.00 95.81 293 GLN A O 1
ATOM 2270 N N . LEU A 1 294 ? -20.226 9.589 7.741 1.00 96.06 294 LEU A N 1
ATOM 2271 C CA . LEU A 1 294 ? -19.598 8.590 8.598 1.00 96.06 294 LEU A CA 1
ATOM 2272 C C . LEU A 1 294 ? -18.671 9.217 9.644 1.00 96.06 294 LEU A C 1
ATOM 2274 O O . LEU A 1 294 ? -18.624 8.717 10.767 1.00 96.06 294 LEU A O 1
ATOM 2278 N N . LYS A 1 295 ? -17.980 10.308 9.300 1.00 95.44 295 LYS A N 1
ATOM 2279 C CA . LYS A 1 295 ? -17.119 11.081 10.198 1.00 95.44 295 LYS A CA 1
ATOM 2280 C C . LYS A 1 295 ? -17.929 11.626 11.375 1.00 95.44 295 LYS A C 1
ATOM 2282 O O . LYS A 1 295 ? -17.570 11.369 12.523 1.00 95.44 295 LYS A O 1
ATOM 2287 N N . GLU A 1 296 ? -19.067 12.260 11.094 1.00 95.31 296 GLU A N 1
ATOM 2288 C CA . GLU A 1 296 ? -19.983 12.784 12.113 1.00 95.31 296 GLU A CA 1
ATOM 2289 C C . GLU A 1 296 ? -20.561 11.662 12.991 1.00 95.31 296 GLU A C 1
ATOM 2291 O O . GLU A 1 296 ? -20.444 11.696 14.217 1.00 95.31 296 GLU A O 1
ATOM 2296 N N . SER A 1 297 ? -21.101 10.602 12.378 1.00 94.56 297 SER A N 1
ATOM 2297 C CA . SER A 1 297 ? -21.689 9.477 13.128 1.00 94.56 297 SER A CA 1
ATOM 2298 C C . SER A 1 297 ? -20.672 8.701 13.979 1.00 94.56 297 SER A C 1
ATOM 2300 O O . SER A 1 297 ? -21.017 8.197 15.050 1.00 94.56 297 SER A O 1
ATOM 2302 N N . SER A 1 298 ? -19.413 8.630 13.530 1.00 94.50 298 SER A N 1
ATOM 2303 C CA . SER A 1 298 ? -18.307 7.980 14.246 1.00 94.50 298 SER A CA 1
ATOM 2304 C C . SER A 1 298 ? -17.598 8.910 15.231 1.00 94.50 298 SER A C 1
ATOM 2306 O O . SER A 1 298 ? -16.700 8.441 15.934 1.00 94.50 298 SER A O 1
ATOM 2308 N N . LYS A 1 299 ? -18.001 10.189 15.299 1.00 95.00 299 LYS A N 1
ATOM 2309 C CA . LYS A 1 299 ? -17.405 11.236 16.143 1.00 95.00 299 LYS A CA 1
ATOM 2310 C C . LYS A 1 299 ? -15.900 11.424 15.903 1.00 95.00 299 LYS A C 1
ATOM 2312 O O . LYS A 1 299 ? -15.132 11.590 16.841 1.00 95.00 299 LYS A O 1
ATOM 2317 N N . ILE A 1 300 ? -15.481 11.343 14.646 1.00 92.12 300 ILE A N 1
ATOM 2318 C CA . ILE A 1 300 ? -14.090 11.572 14.250 1.00 92.12 300 ILE A CA 1
ATOM 2319 C C . ILE A 1 300 ? -13.889 13.077 14.046 1.00 92.12 300 ILE A C 1
ATOM 2321 O O . ILE A 1 300 ? -14.675 13.699 13.331 1.00 92.12 300 ILE A O 1
ATOM 2325 N N . GLU A 1 301 ? -12.844 13.643 14.650 1.00 80.12 301 GLU A N 1
ATOM 2326 C CA . GLU A 1 301 ? -12.470 15.062 14.508 1.00 80.12 301 GLU A CA 1
ATOM 2327 C C . GLU A 1 301 ? -11.792 15.384 13.166 1.00 80.12 301 GLU A C 1
ATOM 2329 O O . GLU A 1 301 ? -11.154 14.507 12.532 1.00 80.12 301 GLU A O 1
#